Protein 2ZCU (pdb70)

Radius of gyration: 19.21 Å; Cα contacts (8 Å, |Δi|>4): 595; chains: 1; bounding box: 39×52×41 Å

CATH classification: 3.40.50.720 (+1 more: 3.90.25.10)

Secondary structure (DSSP, 8-state):
-EEEESTTSHHHHHHHHHHTTTS-GGGEEEEES-TTT-HHHHHTT-EEEE--TT-HHHHHHHTTT-SEEEE---HHHHHHHHHHHHT--EEEEEEETTTTT--STTHHHHHHHHHHHHHH-SEEEEEEE--BHHHHHTTHHHHHHHTEEEES-TT--B--B-HHHHHHHHHHHHHSSS-TT-EEEE--SS-B-HHHHHHHHHHHHSS--EEEE--HHHHHHHHTTSS--HHHHHHHHHHHHHHHTTTT-----HHHHHHTSPPPPHHHHHHGGG-

Sequence (275 aa):
MIAITGATGQLGHYVIESLMKTVPASQIVAIVRNPAKAQALAAQGITVRQADYGDEAALTSALQGVEKLLLISPQHRNVINAAKAAGVKFIAYTSLLHADTSPLGLADEHIETEKMLADSGIVYTLLRNGWYSENYLASAPAALEHGVFIGAAGDGKIASATRADYAAAAARVISEAGHEGKVYELAGDSAWTLTQLAAELTKQSGKQVTYQNLSEADFAAALKSVGLPDGLADMLADSDVGASKGGLFDDSKTLSKLIGHPTTTLAESVSHLFN

Foldseek 3Di:
DEEEEPLLDPLNLLLLVLLVVPDPQALYEYEEQDVVVSVSNVVSVHHYQHADLVDLVSLLVSCAPHQEYEYEDVSLLSNLVSCLNRVHQEYEYEAAFVLVPFQAPSSVVRVVNVVSVVPSPHWYEYLRAFAALCVQCVCLVVQQVVQEREAALPFFKAQHFHSSLSSLLSSLLRPDPDNINYYFRDGAQGIGGVQVLQVLSCVQVVGHGGYDHDQLCVQLVVCVPPDDDSVVSNNRSSVSNSRSVNSNPDNPCSSCVRNVHHGDDSNNVSVVVVD

Solvent-accessible surface area: 11721 Å² total; per-residue (Å²): 69,7,0,0,0,30,1,94,38,114,12,0,64,92,0,0,81,18,2,66,170,114,23,83,28,75,75,0,1,0,1,5,64,71,54,83,90,8,73,52,4,56,89,30,50,13,49,41,62,91,0,81,50,67,60,66,72,26,0,35,81,5,0,114,41,4,92,37,0,0,2,13,74,103,48,37,120,26,0,4,42,0,0,99,72,30,30,6,137,3,0,0,2,4,6,10,0,64,0,98,113,19,61,3,33,58,3,91,129,31,60,114,4,12,49,51,1,61,125,7,76,20,73,52,0,7,1,21,10,5,22,42,0,53,51,15,12,81,56,0,76,69,3,43,93,74,25,52,8,58,0,8,0,21,84,7,99,0,0,6,0,16,36,46,6,1,0,15,0,1,3,61,1,0,35,82,99,57,22,88,52,88,81,35,26,0,2,1,34,81,31,16,21,0,85,96,0,4,56,32,0,27,162,63,34,73,44,137,6,82,29,32,88,55,63,74,73,83,15,8,56,27,28,98,82,122,68,36,86,95,52,88,0,73,50,58,0,40,1,6,31,1,0,48,142,34,8,1,57,14,95,63,112,33,0,17,83,22,6,65,88,103,8,38,78,19,44,82,9,0,50,119,62,80,130

GO terms:
  GO:0005829 cytosol (C, IDA)
  GO:0016655 oxidoreductase activity, acting on NAD(P)H, quinone or similar compound as acceptor (F, IDA)

Organism: Escherichia coli (strain K12) (NCBI:txid83333)

B-factor: mean 23.82, std 11.64, range [6.74, 73.61]

InterPro domains:
  IPR008030 NmrA-like domain [PF05368] (2-247)
  IPR036291 NAD(P)-binding domain superfamily [SSF51735] (2-251)
  IPR052718 NmrA-type domain-containing oxidoreductase [PTHR47129] (1-282)

Structure (mmCIF, N/CA/C/O backbone):
data_2ZCU
#
_entry.id   2ZCU
#
_cell.length_a   81.685
_cell.length_b   81.685
_cell.length_c   76.801
_cell.angle_alpha   90.00
_cell.angle_beta   90.00
_cell.angle_gamma   120.00
#
_symmetry.space_group_name_H-M   'P 32 2 1'
#
loop_
_entity.id
_entity.type
_entity.pdbx_description
1 polymer 'Uncharacterized oxidoreductase ytfG'
2 non-polymer 'COPPER (II) ION'
3 water water
#
loop_
_atom_site.group_PDB
_atom_site.id
_atom_site.type_symbol
_atom_site.label_atom_id
_atom_site.label_alt_id
_atom_site.label_comp_id
_atom_site.label_asym_id
_atom_site.label_entity_id
_atom_site.label_seq_id
_atom_site.pdbx_PDB_ins_code
_atom_site.Cartn_x
_atom_site.Cartn_y
_atom_site.Cartn_z
_atom_site.occupancy
_atom_site.B_iso_or_equiv
_atom_site.auth_seq_id
_atom_site.auth_comp_id
_atom_site.auth_asym_id
_atom_site.auth_atom_id
_atom_site.pdbx_PDB_model_num
ATOM 1 N N . MET A 1 1 ? -3.108 45.949 24.138 1.00 18.61 1 MET A N 1
ATOM 2 C CA . MET A 1 1 ? -2.238 44.749 24.021 1.00 17.38 1 MET A CA 1
ATOM 3 C C . MET A 1 1 ? -2.168 43.979 25.339 1.00 16.57 1 MET A C 1
ATOM 4 O O . MET A 1 1 ? -1.946 44.567 26.401 1.00 16.12 1 MET A O 1
ATOM 9 N N . ILE A 1 2 ? -2.378 42.670 25.256 1.00 14.64 2 ILE A N 1
ATOM 10 C CA . ILE A 1 2 ? -2.331 41.789 26.422 1.00 14.78 2 ILE A CA 1
ATOM 11 C C . ILE A 1 2 ? -1.161 40.828 26.277 1.00 14.40 2 ILE A C 1
ATOM 12 O O . ILE A 1 2 ? -0.975 40.211 25.225 1.00 14.00 2 ILE A O 1
ATOM 17 N N . ALA A 1 3 ? -0.366 40.702 27.333 1.00 11.44 3 ALA A N 1
ATOM 18 C CA . ALA A 1 3 ? 0.757 39.781 27.314 1.00 10.09 3 ALA A CA 1
ATOM 19 C C . ALA A 1 3 ? 0.484 38.668 28.309 1.00 12.60 3 ALA A C 1
ATOM 20 O O . ALA A 1 3 ? -0.199 38.871 29.319 1.00 11.22 3 ALA A O 1
ATOM 22 N N . ILE A 1 4 ? 1.001 37.486 28.002 1.00 11.84 4 ILE A N 1
ATOM 23 C CA . ILE A 1 4 ? 0.847 36.338 28.884 1.00 15.01 4 ILE A CA 1
ATOM 24 C C . ILE A 1 4 ? 2.207 35.679 29.105 1.00 16.54 4 ILE A C 1
ATOM 25 O O . ILE A 1 4 ? 2.874 35.283 28.140 1.00 16.00 4 ILE A O 1
ATOM 30 N N . THR A 1 5 ? 2.640 35.581 30.362 1.00 16.81 5 THR A N 1
ATOM 31 C CA . THR A 1 5 ? 3.914 34.925 30.653 1.00 17.70 5 THR A CA 1
ATOM 32 C C . THR A 1 5 ? 3.587 33.568 31.248 1.00 21.02 5 THR A C 1
ATOM 33 O O . THR A 1 5 ? 2.617 33.430 31.998 1.00 19.71 5 THR A O 1
ATOM 37 N N . GLY A 1 6 ? 4.392 32.566 30.903 1.00 22.94 6 GLY A N 1
ATOM 38 C CA . GLY A 1 6 ? 4.148 31.222 31.390 1.00 24.63 6 GLY A CA 1
ATOM 39 C C . GLY A 1 6 ? 2.902 30.659 30.734 1.00 23.83 6 GLY A C 1
ATOM 40 O O . GLY A 1 6 ? 2.141 29.921 31.358 1.00 24.62 6 GLY A O 1
ATOM 41 N N . ALA A 1 7 ? 2.701 31.003 29.464 1.00 25.06 7 ALA A N 1
ATOM 42 C CA . ALA A 1 7 ? 1.530 30.559 28.716 1.00 25.21 7 ALA A CA 1
ATOM 43 C C . ALA A 1 7 ? 1.734 29.262 27.948 1.00 26.79 7 ALA A C 1
ATOM 44 O O . ALA A 1 7 ? 0.868 28.859 27.172 1.00 25.41 7 ALA A O 1
ATOM 46 N N . THR A 1 8 ? 2.870 28.609 28.166 1.00 27.66 8 THR A N 1
ATOM 47 C CA . THR A 1 8 ? 3.172 27.361 27.473 1.00 28.93 8 THR A CA 1
ATOM 48 C C . THR A 1 8 ? 2.566 26.139 28.160 1.00 28.00 8 THR A C 1
ATOM 49 O O . THR A 1 8 ? 2.735 25.011 27.694 1.00 30.24 8 THR A O 1
ATOM 53 N N . GLY A 1 9 ? 1.854 26.369 29.259 1.00 25.40 9 GLY A N 1
ATOM 54 C CA . GLY A 1 9 ? 1.240 25.276 29.991 1.00 23.71 9 GLY A CA 1
ATOM 55 C C . GLY A 1 9 ? -0.197 25.021 29.584 1.00 22.47 9 GLY A C 1
ATOM 56 O O . GLY A 1 9 ? -0.726 25.675 28.686 1.00 21.54 9 GLY A O 1
ATOM 57 N N . GLN A 1 10 ? -0.836 24.064 30.250 1.00 22.05 10 GLN A N 1
ATOM 58 C CA . GLN A 1 10 ? -2.218 23.723 29.945 1.00 20.75 10 GLN A CA 1
ATOM 59 C C . GLN A 1 10 ? -3.156 24.883 30.260 1.00 18.70 10 GLN A C 1
ATOM 60 O O . GLN A 1 10 ? -4.070 25.185 29.495 1.00 18.96 10 GLN A O 1
ATOM 66 N N . LEU A 1 11 ? -2.933 25.541 31.389 1.00 16.78 11 LEU A N 1
ATOM 67 C CA . LEU A 1 11 ? -3.789 26.664 31.742 1.00 14.46 11 LEU A CA 1
ATOM 68 C C . LEU A 1 11 ? -3.657 27.776 30.704 1.00 12.69 11 LEU A C 1
ATOM 69 O O . LEU A 1 11 ? -4.657 28.321 30.239 1.00 12.56 11 LEU A O 1
ATOM 74 N N . GLY A 1 12 ? -2.421 28.103 30.341 1.00 13.87 12 GLY A N 1
ATOM 75 C CA . GLY A 1 12 ? -2.187 29.156 29.365 1.00 12.84 12 GLY A CA 1
ATOM 76 C C . GLY A 1 12 ? -2.861 28.878 28.042 1.00 15.13 12 GLY A C 1
ATOM 77 O O . GLY A 1 12 ? -3.406 29.780 27.399 1.00 12.81 12 GLY A O 1
ATOM 78 N N . HIS A 1 13 ? -2.825 27.619 27.626 1.00 16.19 13 HIS A N 1
ATOM 79 C CA . HIS A 1 13 ? -3.449 27.242 26.368 1.00 17.80 13 HIS A CA 1
ATOM 80 C C . HIS A 1 13 ? -4.933 27.601 26.426 1.00 16.53 13 HIS A C 1
ATOM 81 O O . HIS A 1 13 ? -5.459 28.254 25.528 1.00 17.85 13 HIS A O 1
ATOM 88 N N . TYR A 1 14 ? -5.603 27.179 27.494 1.00 16.29 14 TYR A N 1
ATOM 89 C CA . TYR A 1 14 ? -7.019 27.476 27.674 1.00 15.98 14 TYR A CA 1
ATOM 90 C C . TYR A 1 14 ? -7.2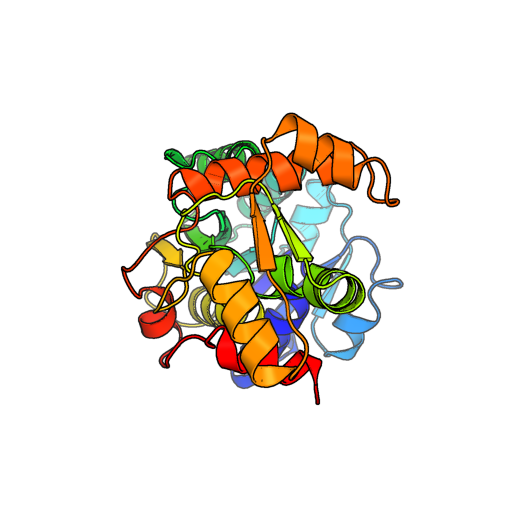94 28.981 27.725 1.00 13.73 14 TYR A C 1
ATOM 91 O O . TYR A 1 14 ? -8.247 29.465 27.117 1.00 13.11 14 TYR A O 1
ATOM 100 N N . VAL A 1 15 ? -6.470 29.718 28.465 1.00 12.22 15 VAL A N 1
ATOM 101 C CA . VAL A 1 15 ? -6.667 31.161 28.567 1.00 10.20 15 VAL A CA 1
ATOM 102 C C . VAL A 1 15 ? -6.611 31.793 27.186 1.00 13.32 15 VAL A C 1
ATOM 103 O O . VAL A 1 15 ? -7.456 32.616 26.831 1.00 11.43 15 VAL A O 1
ATOM 107 N N . ILE A 1 16 ? -5.617 31.400 26.399 1.00 14.90 16 ILE A N 1
ATOM 108 C CA . ILE A 1 16 ? -5.486 31.952 25.060 1.00 17.72 16 ILE A CA 1
ATOM 109 C C . ILE A 1 16 ? -6.712 31.617 24.211 1.00 17.80 16 ILE A C 1
ATOM 110 O O . ILE A 1 16 ? -7.225 32.474 23.490 1.00 17.93 16 ILE A O 1
ATOM 115 N N . GLU A 1 17 ? -7.198 30.382 24.310 1.00 17.70 17 GLU A N 1
ATOM 116 C CA . GLU A 1 17 ? -8.375 29.976 23.541 1.00 19.24 17 GLU A CA 1
ATOM 117 C C . GLU A 1 17 ? -9.590 30.797 23.947 1.00 19.67 17 GLU A C 1
ATOM 118 O O . GLU A 1 17 ? -10.402 31.188 23.105 1.00 18.78 17 GLU A O 1
ATOM 124 N N . SER A 1 18 ? -9.714 31.041 25.248 1.00 19.78 18 SER A N 1
ATOM 125 C CA . SER A 1 18 ? -10.816 31.826 25.782 1.00 18.45 18 SER A CA 1
ATOM 126 C C . SER A 1 18 ? -10.702 33.257 25.275 1.00 18.27 18 SER A C 1
ATOM 127 O O . SER A 1 18 ? -11.667 33.822 24.753 1.00 18.17 18 SER A O 1
ATOM 130 N N . LEU A 1 19 ? -9.518 33.842 25.426 1.00 16.54 19 LEU A N 1
ATOM 131 C CA . LEU A 1 19 ? -9.290 35.211 24.972 1.00 16.27 19 LEU A CA 1
ATOM 132 C C . LEU A 1 19 ? -9.630 35.392 23.502 1.00 16.84 19 LEU A C 1
ATOM 133 O O . LEU A 1 19 ? -10.267 36.370 23.123 1.00 15.40 19 LEU A O 1
ATOM 138 N N . MET A 1 20 ? -9.203 34.438 22.679 1.00 18.41 20 MET A N 1
ATOM 139 C CA . MET A 1 20 ? -9.436 34.519 21.245 1.00 19.66 20 MET A CA 1
ATOM 140 C C . MET A 1 20 ? -10.904 34.594 20.849 1.00 20.02 20 MET A C 1
ATOM 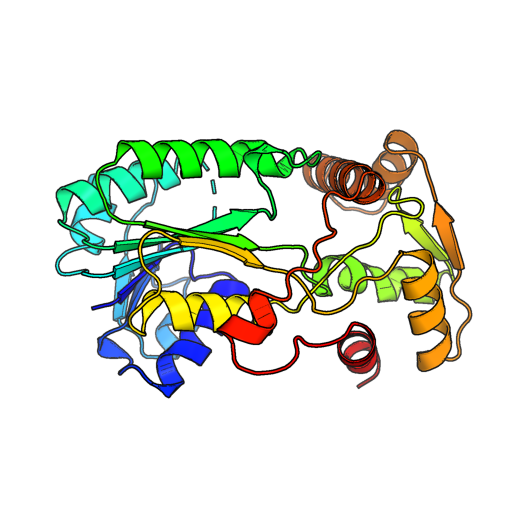141 O O . MET A 1 20 ? -11.224 34.909 19.703 1.00 20.35 20 MET A O 1
ATOM 146 N N . LYS A 1 21 ? -11.801 34.318 21.789 1.00 21.04 21 LYS A N 1
ATOM 147 C CA . LYS A 1 21 ? -13.226 34.384 21.486 1.00 22.11 21 LYS A CA 1
ATOM 148 C C . LYS A 1 21 ? -13.694 35.834 21.417 1.00 22.64 21 LYS A C 1
ATOM 149 O O . LYS A 1 21 ? -14.734 36.120 20.824 1.00 21.09 21 LYS A O 1
ATOM 155 N N . THR A 1 22 ? -12.924 36.743 22.017 1.00 22.57 22 THR A N 1
ATOM 156 C CA . THR A 1 22 ? -13.283 38.161 22.038 1.00 22.52 22 THR A CA 1
ATOM 157 C C . THR A 1 22 ? -12.160 39.142 21.695 1.00 22.02 22 THR A C 1
ATOM 158 O O . THR A 1 22 ? -12.424 40.306 21.393 1.00 22.59 22 THR A O 1
ATOM 162 N N . VAL A 1 23 ? -10.911 38.690 21.749 1.00 20.14 23 VAL A N 1
ATOM 163 C CA . VAL A 1 23 ? -9.779 39.563 21.452 1.00 17.81 23 VAL A CA 1
ATOM 164 C C . VAL A 1 23 ? -9.025 39.134 20.196 1.00 17.92 23 VAL A C 1
ATOM 165 O O . VAL A 1 23 ? -8.734 37.953 20.010 1.00 17.38 23 VAL A O 1
ATOM 169 N N . PRO A 1 24 ? -8.700 40.091 19.313 1.00 19.04 24 PRO A N 1
ATOM 170 C CA . PRO A 1 24 ? -7.968 39.700 18.105 1.00 19.76 24 PRO A CA 1
ATOM 171 C C . PRO A 1 24 ? -6.643 39.050 18.492 1.00 20.40 24 PRO A C 1
ATOM 172 O O . PRO A 1 24 ? -5.953 39.512 19.406 1.00 17.00 24 PRO A O 1
ATOM 176 N N . ALA A 1 25 ? -6.306 37.967 17.800 1.00 20.03 25 ALA A N 1
ATOM 177 C CA . ALA A 1 25 ? -5.091 37.214 18.070 1.00 21.23 25 ALA A CA 1
ATOM 178 C C . ALA A 1 25 ? -3.834 38.067 18.175 1.00 21.10 25 ALA A C 1
ATOM 179 O O . ALA A 1 25 ? -2.994 37.837 19.044 1.00 19.82 25 ALA A O 1
ATOM 181 N N . SER A 1 26 ? -3.708 39.046 17.287 1.00 20.32 26 SER A N 1
ATOM 182 C CA . SER A 1 26 ? -2.536 39.910 17.259 1.00 21.55 26 SER A CA 1
ATOM 183 C C . SER A 1 26 ? -2.401 40.794 18.491 1.00 21.38 26 SER A C 1
ATOM 184 O O . SER A 1 26 ? -1.325 41.319 18.765 1.00 22.28 26 SER A O 1
ATOM 187 N N . GLN A 1 27 ? -3.491 40.968 19.227 1.00 20.69 27 GLN A N 1
ATOM 188 C CA . GLN A 1 27 ? -3.459 41.800 20.422 1.00 20.81 27 GLN A CA 1
ATOM 189 C C . GLN A 1 27 ? -3.056 41.003 21.652 1.00 18.66 27 GLN A C 1
ATOM 190 O O . GLN A 1 27 ? -3.039 41.530 22.763 1.00 17.12 27 GLN A O 1
ATOM 196 N N . ILE A 1 28 ? -2.738 39.730 21.440 1.00 17.77 28 ILE A N 1
ATOM 197 C CA . ILE A 1 28 ? -2.313 38.846 22.516 1.00 17.48 28 ILE A CA 1
ATOM 198 C C . ILE A 1 28 ? -0.853 38.497 22.269 1.00 17.28 28 ILE A C 1
ATOM 199 O O . ILE A 1 28 ? -0.493 38.047 21.185 1.00 16.20 28 ILE A O 1
ATOM 204 N N . VAL A 1 29 ? -0.005 38.713 23.266 1.00 14.41 29 VAL A N 1
ATOM 205 C CA . VAL A 1 29 ? 1.400 38.395 23.100 1.00 16.71 29 VAL A CA 1
ATOM 206 C C . VAL A 1 29 ? 1.856 37.386 24.133 1.00 16.28 29 VAL A C 1
ATOM 207 O O . VAL A 1 29 ? 1.732 37.609 25.334 1.00 12.26 29 VAL A O 1
ATOM 211 N N . ALA A 1 30 ? 2.352 36.255 23.648 1.00 16.05 30 ALA A N 1
ATOM 212 C CA . ALA A 1 30 ? 2.854 35.211 24.521 1.00 17.59 30 ALA A CA 1
ATOM 213 C C . ALA A 1 30 ? 4.359 35.391 24.583 1.00 17.78 30 ALA A C 1
ATOM 214 O O . ALA A 1 30 ? 5.028 35.461 23.546 1.00 14.75 30 ALA A O 1
ATOM 216 N N . ILE A 1 31 ? 4.889 35.495 25.798 1.00 16.05 31 ILE A N 1
ATOM 217 C CA . ILE A 1 31 ? 6.326 35.647 25.989 1.00 16.80 31 ILE A CA 1
ATOM 218 C C . ILE A 1 31 ? 6.879 34.269 26.360 1.00 19.42 31 ILE A C 1
ATOM 219 O O . ILE A 1 31 ? 6.511 33.699 27.391 1.00 17.90 31 ILE A O 1
ATOM 224 N N . VAL A 1 32 ? 7.742 33.730 25.501 1.00 20.11 32 VAL A N 1
ATOM 225 C CA . VAL A 1 32 ? 8.330 32.408 25.715 1.00 22.28 32 VAL A CA 1
ATOM 226 C C . VAL A 1 32 ? 9.849 32.390 25.578 1.00 23.77 32 VAL A C 1
ATOM 227 O O . VAL A 1 32 ? 10.436 33.234 24.902 1.00 22.55 32 VAL A O 1
ATOM 231 N N . ARG A 1 33 ? 10.480 31.409 26.219 1.00 25.94 33 ARG A N 1
ATOM 232 C CA . ARG A 1 33 ? 11.934 31.268 26.179 1.00 28.37 33 ARG A CA 1
ATOM 233 C C . ARG A 1 33 ? 12.434 30.902 24.785 1.00 30.35 33 ARG A C 1
ATOM 234 O O . ARG A 1 33 ? 13.469 31.388 24.336 1.00 32.35 33 ARG A O 1
ATOM 236 N N . ASN A 1 34 ? 11.695 30.037 24.106 1.00 32.04 34 ASN A N 1
ATOM 237 C CA . ASN A 1 34 ? 12.067 29.608 22.763 1.00 33.91 34 ASN A CA 1
ATOM 238 C C . ASN A 1 34 ? 10.833 29.432 21.876 1.00 34.12 34 ASN A C 1
ATOM 239 O O . ASN A 1 34 ? 10.092 28.464 22.025 1.00 33.65 34 ASN A O 1
ATOM 244 N N . PRO A 1 35 ? 10.591 30.380 20.954 1.00 34.51 35 PRO A N 1
ATOM 245 C CA . PRO A 1 35 ? 9.447 30.343 20.035 1.00 35.64 35 PRO A CA 1
ATOM 246 C C . PRO A 1 35 ? 9.421 29.072 19.194 1.00 37.31 35 PRO A C 1
ATOM 247 O O . PRO A 1 35 ? 8.388 28.696 18.651 1.00 35.86 35 PRO A O 1
ATOM 251 N N . ALA A 1 36 ? 10.579 28.430 19.075 1.00 38.70 36 ALA A N 1
ATOM 252 C CA . ALA A 1 36 ? 10.705 27.199 18.299 1.00 40.28 36 ALA A CA 1
ATOM 253 C C . ALA A 1 36 ? 9.998 26.053 19.025 1.00 41.79 36 ALA A C 1
ATOM 254 O O . ALA A 1 36 ? 9.165 25.357 18.442 1.00 42.55 36 ALA A O 1
ATOM 256 N N . LYS A 1 37 ? 10.321 25.871 20.303 1.00 42.55 37 LYS A N 1
ATOM 257 C CA . LYS A 1 37 ? 9.725 24.814 21.110 1.00 42.58 37 LYS A CA 1
ATOM 258 C C . LYS A 1 37 ? 8.291 25.128 21.518 1.00 42.37 37 LYS A C 1
ATOM 259 O O . LYS A 1 37 ? 7.623 24.311 22.156 1.00 42.69 37 LYS A O 1
ATOM 261 N N . ALA A 1 38 ? 7.820 26.322 21.175 1.00 41.84 38 ALA A N 1
ATOM 262 C CA . ALA A 1 38 ? 6.451 26.720 21.504 1.00 40.62 38 ALA A CA 1
ATOM 263 C C . ALA A 1 38 ? 5.590 26.684 20.243 1.00 39.50 38 ALA A C 1
ATOM 264 O O . ALA A 1 38 ? 5.012 27.692 19.843 1.00 39.09 38 ALA A O 1
ATOM 266 N N . GLN A 1 39 ? 5.504 25.505 19.627 1.00 38.57 39 GLN A N 1
ATOM 267 C CA . GLN A 1 39 ? 4.736 25.326 18.392 1.00 37.43 39 GLN A CA 1
ATOM 268 C C . GLN A 1 39 ? 3.237 25.523 18.618 1.00 36.92 39 GLN A C 1
ATOM 269 O O . GLN A 1 39 ? 2.511 26.010 17.729 1.00 36.21 39 GLN A O 1
ATOM 271 N N . ALA A 1 40 ? 2.777 25.137 19.804 1.00 36.83 40 ALA A N 1
ATOM 272 C CA . ALA A 1 40 ? 1.375 25.262 20.170 1.00 36.74 40 ALA A CA 1
ATOM 273 C C . ALA A 1 40 ? 0.940 26.724 20.129 1.00 36.18 40 ALA A C 1
ATOM 274 O O . ALA A 1 40 ? 0.011 27.078 19.410 1.00 36.29 40 ALA A O 1
ATOM 276 N N . LEU A 1 41 ? 1.617 27.571 20.895 1.00 36.36 41 LEU A N 1
ATOM 277 C CA . LEU A 1 41 ? 1.274 28.988 20.925 1.00 36.28 41 LEU A CA 1
ATOM 278 C C . LEU A 1 41 ? 1.251 29.581 19.520 1.00 36.52 41 LEU A C 1
ATOM 279 O O . LEU A 1 41 ? 0.274 30.211 19.118 1.00 35.99 41 LEU A O 1
ATOM 284 N N . ALA A 1 42 ? 2.330 29.372 18.773 1.00 37.22 42 ALA A N 1
ATOM 285 C CA . ALA A 1 42 ? 2.426 29.886 17.415 1.00 37.61 42 ALA A CA 1
ATOM 286 C C . ALA A 1 42 ? 1.254 29.389 16.578 1.00 37.65 42 ALA A C 1
ATOM 287 O O . ALA A 1 42 ? 0.737 30.111 15.724 1.00 38.30 42 ALA A O 1
ATOM 289 N N . ALA A 1 43 ? 0.839 28.152 16.833 1.00 37.70 43 ALA A N 1
ATOM 290 C CA . ALA A 1 43 ? -0.268 27.548 16.106 1.00 37.21 43 ALA A CA 1
ATOM 291 C C . ALA A 1 43 ? -1.575 28.285 16.373 1.00 37.12 43 ALA A C 1
ATOM 292 O O . ALA A 1 43 ? -2.514 28.206 15.580 1.00 36.98 43 ALA A O 1
ATOM 294 N N . GLN A 1 44 ? -1.636 28.999 17.493 1.00 36.65 44 GLN A N 1
ATOM 295 C CA . GLN A 1 44 ? -2.836 29.749 17.845 1.00 36.24 44 GLN A CA 1
ATOM 296 C C . GLN A 1 44 ? -2.927 31.078 17.085 1.00 35.47 44 GLN A C 1
ATOM 297 O O . GLN A 1 44 ? -3.976 31.723 17.077 1.00 36.64 44 GLN A O 1
ATOM 303 N N . GLY A 1 45 ? -1.832 31.477 16.441 1.00 34.64 45 GLY A N 1
ATOM 304 C CA . GLY A 1 45 ? -1.825 32.712 15.672 1.00 31.95 45 GLY A CA 1
ATOM 305 C C . GLY A 1 45 ? -1.562 33.978 16.468 1.00 29.84 45 GLY A C 1
ATOM 306 O O . GLY A 1 45 ? -1.684 35.087 15.954 1.00 29.63 45 GLY A O 1
ATOM 307 N N . ILE A 1 46 ? -1.194 33.808 17.729 1.00 28.26 46 ILE A N 1
ATOM 308 C CA . ILE A 1 46 ? -0.917 34.925 18.623 1.00 24.54 46 ILE A CA 1
ATOM 309 C C . ILE A 1 46 ? 0.469 35.509 18.351 1.00 23.76 46 ILE A C 1
ATOM 310 O O . ILE A 1 46 ? 1.271 34.915 17.631 1.00 21.55 46 ILE A O 1
ATOM 315 N N . THR A 1 47 ? 0.737 36.689 18.902 1.00 20.28 47 THR A N 1
ATOM 316 C CA . THR A 1 47 ? 2.050 37.299 18.753 1.00 20.78 47 THR A CA 1
ATOM 317 C C . THR A 1 47 ? 2.949 36.580 19.759 1.00 19.72 47 THR A C 1
ATOM 318 O O . THR A 1 47 ? 2.566 36.387 20.916 1.00 18.28 47 THR A O 1
ATOM 322 N N . VAL A 1 48 ? 4.127 36.159 19.313 1.00 17.52 48 VAL A N 1
ATOM 323 C CA . VAL A 1 48 ? 5.065 35.464 20.188 1.00 17.20 48 VAL A CA 1
ATOM 324 C C . VAL A 1 48 ? 6.374 36.233 20.259 1.00 17.83 48 VAL A C 1
ATOM 325 O O . VAL A 1 48 ? 6.988 36.526 19.231 1.00 15.85 48 VAL A O 1
ATOM 329 N N . ARG A 1 49 ? 6.788 36.567 21.478 1.00 16.06 49 ARG A N 1
ATOM 330 C CA . ARG A 1 49 ? 8.035 37.287 21.700 1.00 15.56 49 ARG A CA 1
ATOM 331 C C . ARG A 1 49 ? 8.925 36.440 22.599 1.00 16.71 49 ARG A C 1
ATOM 332 O O . ARG A 1 49 ? 8.481 35.945 23.637 1.00 16.61 49 ARG A O 1
ATOM 340 N N . GLN A 1 50 ? 10.179 36.279 22.196 1.00 16.78 50 GLN A N 1
ATOM 341 C CA . GLN A 1 50 ? 11.120 35.471 22.952 1.00 18.28 50 GLN A CA 1
ATOM 342 C C . GLN A 1 50 ? 11.805 36.259 24.057 1.00 18.06 50 GLN A C 1
ATOM 343 O O . GLN A 1 50 ? 12.147 37.427 23.893 1.00 18.89 50 GLN A O 1
ATOM 349 N N . ALA A 1 51 ? 12.008 35.600 25.187 1.00 18.37 51 ALA A N 1
ATOM 350 C CA . ALA A 1 51 ? 12.679 36.219 26.311 1.00 18.54 51 ALA A CA 1
ATOM 351 C C . ALA A 1 51 ? 13.062 35.148 27.315 1.00 19.77 51 ALA A C 1
ATOM 352 O O . ALA A 1 51 ? 12.264 34.259 27.630 1.00 17.68 51 ALA A O 1
ATOM 354 N N . ASP A 1 52 ? 14.297 35.228 27.794 1.00 21.01 52 ASP A N 1
ATOM 355 C CA . ASP A 1 52 ? 14.789 34.301 28.797 1.00 24.20 52 ASP A CA 1
ATOM 356 C C . ASP A 1 52 ? 14.260 34.888 30.099 1.00 23.73 52 ASP A C 1
ATOM 357 O O . ASP A 1 52 ? 14.484 36.065 30.377 1.00 23.29 52 ASP A O 1
ATOM 362 N N . TYR A 1 53 ? 13.554 34.085 30.888 1.00 24.44 53 TYR A N 1
ATOM 363 C CA . TYR A 1 53 ? 12.989 34.582 32.136 1.00 25.29 53 TYR A CA 1
ATOM 364 C C . TYR A 1 53 ? 14.007 34.905 33.226 1.00 25.88 53 TYR A C 1
ATOM 365 O O . TYR A 1 53 ? 13.643 35.395 34.292 1.00 26.25 53 TYR A O 1
ATOM 374 N N . GLY A 1 54 ? 15.279 34.636 32.958 1.00 25.79 54 GLY A N 1
ATOM 375 C CA . GLY A 1 54 ? 16.313 34.947 33.927 1.00 24.82 54 GLY A CA 1
ATOM 376 C C . GLY A 1 54 ? 17.006 36.211 33.460 1.00 25.04 54 GLY A C 1
ATOM 377 O O . GLY A 1 54 ? 18.021 36.631 34.015 1.00 26.03 54 GLY A O 1
ATOM 378 N N . ASP A 1 55 ? 16.426 36.821 32.429 1.00 24.29 55 ASP A N 1
ATOM 379 C CA . ASP A 1 55 ? 16.953 38.036 31.818 1.00 23.61 55 ASP A CA 1
ATOM 380 C C . ASP A 1 55 ? 15.907 39.146 31.923 1.00 22.77 55 ASP A C 1
ATOM 381 O O . ASP A 1 55 ? 15.006 39.229 31.091 1.00 21.68 55 ASP A O 1
ATOM 386 N N . GLU A 1 56 ? 16.021 39.998 32.938 1.00 20.68 56 GLU A N 1
ATOM 387 C CA . GLU A 1 56 ? 15.051 41.075 33.116 1.00 19.72 56 GLU A CA 1
ATOM 388 C C . GLU A 1 56 ? 14.982 41.967 31.879 1.00 19.12 56 GLU A C 1
ATOM 389 O O . GLU A 1 56 ? 13.897 42.333 31.436 1.00 19.67 56 GLU A O 1
ATOM 395 N N . ALA A 1 57 ? 16.141 42.305 31.319 1.00 19.82 57 ALA A N 1
ATOM 396 C CA . ALA A 1 57 ? 16.198 43.161 30.135 1.00 17.78 57 ALA A CA 1
ATOM 397 C C . ALA A 1 57 ? 15.425 42.561 28.966 1.00 16.45 57 ALA A C 1
ATOM 398 O O . ALA A 1 57 ? 14.704 43.270 28.251 1.00 14.51 57 ALA A O 1
ATOM 400 N N . ALA A 1 58 ? 15.588 41.257 28.771 1.00 16.33 58 ALA A N 1
ATOM 401 C CA . ALA A 1 58 ? 14.911 40.550 27.688 1.00 16.79 58 ALA A CA 1
ATOM 402 C C . ALA A 1 58 ? 13.407 40.605 27.913 1.00 15.68 58 ALA A C 1
ATOM 403 O O . ALA A 1 58 ? 12.632 40.817 26.980 1.00 14.16 58 ALA A O 1
ATOM 405 N N . LEU A 1 59 ? 13.003 40.409 29.163 1.00 15.21 59 LEU A N 1
ATOM 406 C CA . LEU A 1 59 ? 11.592 40.454 29.524 1.00 15.01 59 LEU A CA 1
ATOM 407 C C . LEU A 1 59 ? 11.022 41.858 29.323 1.00 13.83 59 LEU A C 1
ATOM 408 O O . LEU A 1 59 ? 9.883 42.010 28.888 1.00 14.04 59 LEU A O 1
ATOM 413 N N . THR A 1 60 ? 11.814 42.877 29.648 1.00 13.73 60 THR A N 1
ATOM 414 C CA . THR A 1 60 ? 11.374 44.264 29.499 1.00 14.26 60 THR A CA 1
ATOM 415 C C . THR A 1 60 ? 11.082 44.557 28.035 1.00 13.76 60 THR A C 1
ATOM 416 O O . THR A 1 60 ? 10.055 45.149 27.702 1.00 14.79 60 THR A O 1
ATOM 420 N N . SER A 1 61 ? 11.986 44.132 27.160 1.00 14.21 61 SER A N 1
ATOM 421 C CA . SER A 1 61 ? 11.796 44.340 25.725 1.00 15.17 61 SER A CA 1
ATOM 422 C C . SER A 1 61 ? 10.542 43.595 25.260 1.00 14.72 61 SER A C 1
ATOM 423 O O . SER A 1 61 ? 9.727 44.130 24.499 1.00 13.69 61 SER A O 1
ATOM 426 N N . ALA A 1 62 ? 10.392 42.358 25.730 1.00 14.22 62 ALA A N 1
ATOM 427 C CA . ALA A 1 62 ? 9.244 41.531 25.368 1.00 13.78 62 ALA A CA 1
ATOM 428 C C . ALA A 1 62 ? 7.920 42.115 25.854 1.00 12.52 62 ALA A C 1
ATOM 429 O O . ALA A 1 62 ? 6.863 41.795 25.316 1.00 11.61 62 ALA A O 1
ATOM 431 N N . LEU A 1 63 ? 7.975 42.960 26.878 1.00 13.25 63 LEU A N 1
ATOM 432 C CA . LEU A 1 63 ? 6.763 43.574 27.419 1.00 11.69 63 LEU A CA 1
ATOM 433 C C . LEU A 1 63 ? 6.499 44.980 26.875 1.00 9.07 63 LEU A C 1
ATOM 434 O O . LEU A 1 63 ? 5.620 45.691 27.361 1.00 7.95 63 LEU A O 1
ATOM 439 N N . GLN A 1 64 ? 7.242 45.391 25.851 1.00 8.19 64 GLN A N 1
ATOM 440 C CA . GLN A 1 64 ? 7.016 46.720 25.298 1.00 8.88 64 GLN A CA 1
ATOM 441 C C . GLN A 1 64 ? 5.597 46.850 24.770 1.00 9.22 64 GLN A C 1
ATOM 442 O O . GLN A 1 64 ? 5.060 45.924 24.161 1.00 10.43 64 GLN A O 1
ATOM 448 N N . GLY A 1 65 ? 4.990 48.004 25.028 1.00 10.71 65 GLY A N 1
ATOM 449 C CA . GLY A 1 65 ? 3.643 48.268 24.557 1.00 12.87 65 GLY A CA 1
ATOM 450 C C . GLY A 1 65 ? 2.540 47.431 25.176 1.00 13.71 65 GLY A C 1
ATOM 451 O O . GLY A 1 65 ? 1.400 47.493 24.726 1.00 16.48 65 GLY A O 1
ATOM 452 N N . VAL A 1 66 ? 2.873 46.653 26.202 1.00 12.13 66 VAL A N 1
ATOM 453 C CA . VAL A 1 66 ? 1.885 45.809 26.869 1.00 10.79 66 VAL A CA 1
ATOM 454 C C . VAL A 1 66 ? 1.153 46.597 27.948 1.00 11.66 66 VAL A C 1
ATOM 455 O O . VAL A 1 66 ? 1.769 47.140 28.860 1.00 13.34 66 VAL A O 1
ATOM 459 N N . GLU A 1 67 ? -0.167 46.656 27.836 1.00 10.96 67 GLU A N 1
ATOM 460 C CA . GLU A 1 67 ? -0.970 47.385 28.805 1.00 13.39 67 GLU A CA 1
ATOM 461 C C . GLU A 1 67 ? -1.368 46.477 29.958 1.00 13.43 67 GLU A C 1
ATOM 462 O O . GLU A 1 67 ? -1.330 46.879 31.121 1.00 12.90 67 GLU A O 1
ATOM 468 N N . LYS A 1 68 ? -1.737 45.245 29.623 1.00 10.83 68 LYS A N 1
ATOM 469 C CA . LYS A 1 68 ? -2.176 44.284 30.627 1.00 12.03 68 LYS A CA 1
ATOM 470 C C . LYS A 1 68 ? -1.408 42.982 30.531 1.00 11.04 68 LYS A C 1
ATOM 471 O O . LYS A 1 68 ? -1.308 42.380 29.463 1.00 9.77 68 LYS A O 1
ATOM 477 N N . LEU A 1 69 ? -0.878 42.543 31.667 1.00 9.72 69 LEU A N 1
ATOM 478 C CA . LEU A 1 69 ? -0.094 41.321 31.709 1.00 9.62 69 LEU A CA 1
ATOM 479 C C . LEU A 1 69 ? -0.696 40.271 32.618 1.00 9.82 69 LEU A C 1
ATOM 480 O O . LEU A 1 69 ? -1.018 40.551 33.769 1.00 11.20 69 LEU A O 1
ATOM 485 N N . LEU A 1 70 ? -0.847 39.065 32.081 1.00 8.62 70 LEU A N 1
ATOM 486 C CA . LEU A 1 70 ? -1.347 37.937 32.853 1.00 9.58 70 LEU A CA 1
ATOM 487 C C . LEU A 1 70 ? -0.118 37.091 33.137 1.00 10.09 70 LEU A C 1
ATOM 488 O O . LEU A 1 70 ? 0.485 36.506 32.226 1.00 9.81 70 LEU A O 1
ATOM 493 N N . LEU A 1 71 ? 0.265 37.051 34.404 1.00 8.19 71 LEU A N 1
ATOM 494 C CA . LEU A 1 71 ? 1.413 36.288 34.844 1.00 12.01 71 LEU A CA 1
ATOM 495 C C . LEU A 1 71 ? 0.925 34.944 35.376 1.00 12.36 71 LEU A C 1
ATOM 496 O O . LEU A 1 71 ? 0.340 34.869 36.455 1.00 12.41 71 LEU A O 1
ATOM 501 N N . ILE A 1 72 ? 1.123 33.892 34.583 1.00 12.05 72 ILE A N 1
ATOM 502 C CA . ILE A 1 72 ? 0.723 32.545 34.973 1.00 15.34 72 ILE A CA 1
ATOM 503 C C . ILE A 1 72 ? 1.928 31.894 35.642 1.00 16.16 72 ILE A C 1
ATOM 504 O O . ILE A 1 72 ? 3.002 31.806 35.051 1.00 17.01 72 ILE A O 1
ATOM 509 N N . SER A 1 73 ? 1.750 31.445 36.876 1.00 17.82 73 SER A N 1
ATOM 510 C CA . SER A 1 73 ? 2.836 30.812 37.610 1.00 20.68 73 SER A CA 1
ATOM 511 C C . SER A 1 73 ? 3.152 29.432 37.041 1.00 23.58 73 SER A C 1
ATOM 512 O O . SER A 1 73 ? 2.328 28.830 36.353 1.00 25.71 73 SER A O 1
ATOM 515 N N . PRO A 1 82 ? 13.978 35.225 41.758 1.00 30.23 82 PRO A N 1
ATOM 516 C CA . PRO A 1 82 ? 12.930 34.385 41.192 1.00 27.21 82 PRO A CA 1
ATOM 517 C C . PRO A 1 82 ? 12.573 34.826 39.775 1.00 26.65 82 PRO A C 1
ATOM 518 O O . PRO A 1 82 ? 13.003 35.882 39.305 1.00 25.15 82 PRO A O 1
ATOM 520 N N . GLN A 1 83 ? 11.778 34.001 39.103 1.00 24.43 83 GLN A N 1
ATOM 521 C CA . GLN A 1 83 ? 11.342 34.282 37.747 1.00 22.76 83 GLN A CA 1
ATOM 522 C C . GLN A 1 83 ? 10.340 35.431 37.750 1.00 21.40 83 GLN A C 1
ATOM 523 O O . GLN A 1 83 ? 10.414 36.341 36.927 1.00 19.51 83 GLN A O 1
ATOM 525 N N . HIS A 1 84 ? 9.407 35.387 38.692 1.00 19.06 84 HIS A N 1
ATOM 526 C CA . HIS A 1 84 ? 8.386 36.419 38.792 1.00 18.68 84 HIS A CA 1
ATOM 527 C C . HIS A 1 84 ? 8.968 37.793 39.122 1.00 17.38 84 HIS A C 1
ATOM 528 O O . HIS A 1 84 ? 8.411 38.820 38.722 1.00 16.48 84 HIS A O 1
ATOM 535 N N . ARG A 1 85 ? 10.095 37.817 39.834 1.00 17.25 85 ARG A N 1
ATOM 536 C CA . ARG A 1 85 ? 10.738 39.080 40.190 1.00 17.15 85 ARG A CA 1
ATOM 537 C C . ARG A 1 85 ? 11.202 39.793 38.927 1.00 16.75 85 ARG A C 1
ATOM 538 O O . ARG A 1 85 ? 10.999 40.997 38.767 1.00 14.04 85 ARG A O 1
ATOM 546 N N . ASN A 1 86 ? 11.821 39.034 38.030 1.00 14.54 86 ASN A N 1
ATOM 547 C CA . ASN A 1 86 ? 12.304 39.579 36.770 1.00 14.98 86 ASN A CA 1
ATOM 548 C C . ASN A 1 86 ? 11.126 40.074 35.926 1.00 14.00 86 ASN A C 1
ATOM 549 O O . ASN A 1 86 ? 11.187 41.146 35.328 1.00 13.67 86 ASN A O 1
ATOM 554 N N . VAL A 1 87 ? 10.051 39.294 35.898 1.00 13.34 87 VAL A N 1
ATOM 555 C CA . VAL A 1 87 ? 8.855 39.656 35.137 1.00 11.29 87 VAL A CA 1
ATOM 556 C C . VAL A 1 87 ? 8.206 40.922 35.691 1.00 11.44 87 VAL A C 1
ATOM 557 O O . VAL A 1 87 ? 7.857 41.835 34.941 1.00 9.43 87 VAL A O 1
ATOM 561 N N . ILE A 1 88 ? 8.038 40.985 37.007 1.00 11.88 88 ILE A N 1
ATOM 562 C CA . ILE A 1 88 ? 7.428 42.160 37.602 1.00 12.12 88 ILE A CA 1
ATOM 563 C C . ILE A 1 88 ? 8.302 43.398 37.423 1.00 13.09 88 ILE A C 1
ATOM 564 O O . ILE A 1 88 ? 7.796 44.468 37.096 1.00 11.85 88 ILE A O 1
ATOM 569 N N . ASN A 1 89 ? 9.609 43.258 37.625 1.00 14.35 89 ASN A N 1
ATOM 570 C CA . ASN A 1 89 ? 10.502 44.395 37.446 1.00 13.70 89 ASN A CA 1
ATOM 571 C C . ASN A 1 89 ? 10.488 44.853 35.989 1.00 14.53 89 ASN A C 1
ATOM 572 O O . ASN A 1 89 ? 10.533 46.051 35.711 1.00 13.53 89 ASN A O 1
ATOM 577 N N . ALA A 1 90 ? 10.421 43.896 35.068 1.00 13.24 90 ALA A N 1
ATOM 578 C CA . ALA A 1 90 ? 10.384 44.205 33.640 1.00 13.98 90 ALA A CA 1
ATOM 579 C C . ALA A 1 90 ? 9.078 44.900 33.280 1.00 13.01 90 ALA A C 1
ATOM 580 O O . ALA A 1 90 ? 9.057 45.820 32.451 1.00 12.28 90 ALA A O 1
ATOM 582 N N . ALA A 1 91 ? 7.987 44.458 33.903 1.00 12.30 91 ALA A N 1
ATOM 583 C CA . ALA A 1 91 ? 6.677 45.044 33.656 1.00 12.21 91 ALA A CA 1
ATOM 584 C C . ALA A 1 91 ? 6.695 46.492 34.141 1.00 11.86 91 ALA A C 1
ATOM 585 O O . ALA A 1 91 ? 6.099 47.378 33.527 1.00 13.90 91 ALA A O 1
ATOM 587 N N . LYS A 1 92 ? 7.384 46.728 35.254 1.00 12.30 92 LYS A N 1
ATOM 588 C CA . LYS A 1 92 ? 7.487 48.074 35.789 1.00 10.61 92 LYS A CA 1
ATOM 589 C C . LYS A 1 92 ? 8.259 48.955 34.817 1.00 10.63 92 LYS A C 1
ATOM 590 O O . LYS A 1 92 ? 7.854 50.072 34.529 1.00 14.84 92 LYS A O 1
ATOM 596 N N . ALA A 1 93 ? 9.370 48.436 34.311 1.00 12.25 93 ALA A N 1
ATOM 597 C CA . ALA A 1 93 ? 10.222 49.187 33.396 1.00 11.35 93 ALA A CA 1
ATOM 598 C C . ALA A 1 93 ? 9.565 49.457 32.045 1.00 13.13 93 ALA A C 1
ATOM 599 O O . ALA A 1 93 ? 9.808 50.494 31.432 1.00 11.93 93 ALA A O 1
ATOM 601 N N . ALA A 1 94 ? 8.734 48.524 31.593 1.00 12.95 94 ALA A N 1
ATOM 602 C CA . ALA A 1 94 ? 8.045 48.650 30.309 1.00 12.85 94 ALA A CA 1
ATOM 603 C C . ALA A 1 94 ? 6.770 49.476 30.384 1.00 13.29 94 ALA A C 1
ATOM 604 O O . ALA A 1 94 ? 6.197 49.845 29.357 1.00 13.74 94 ALA A O 1
ATOM 606 N N . GLY A 1 95 ? 6.303 49.745 31.595 1.00 12.76 95 GLY A N 1
ATOM 607 C CA . GLY A 1 95 ? 5.102 50.541 31.747 1.00 13.37 95 GLY A CA 1
ATOM 608 C C . GLY A 1 95 ? 3.798 49.767 31.735 1.00 13.81 95 GLY A C 1
ATOM 609 O O . GLY A 1 95 ? 2.755 50.318 31.380 1.00 13.19 95 GLY A O 1
ATOM 610 N N . VAL A 1 96 ? 3.849 48.486 32.094 1.00 13.17 96 VAL A N 1
ATOM 611 C CA . VAL A 1 96 ? 2.634 47.680 32.150 1.00 11.47 96 VAL A CA 1
ATOM 612 C C . VAL A 1 96 ? 1.733 48.388 33.154 1.00 11.47 96 VAL A C 1
ATOM 613 O O . VAL A 1 96 ? 2.207 48.847 34.197 1.00 11.19 96 VAL A O 1
ATOM 617 N N . LYS A 1 97 ? 0.447 48.486 32.834 1.00 9.19 97 LYS A N 1
ATOM 618 C CA . LYS A 1 97 ? -0.516 49.189 33.681 1.00 11.28 97 LYS A CA 1
ATOM 619 C C . LYS A 1 97 ? -1.360 48.295 34.587 1.00 12.04 97 LYS A C 1
ATOM 620 O O . LYS A 1 97 ? -1.915 48.757 35.579 1.00 11.20 97 LYS A O 1
ATOM 626 N N . PHE A 1 98 ? -1.473 47.023 34.237 1.00 10.64 98 PHE A N 1
ATOM 627 C CA . PHE A 1 98 ? -2.279 46.104 35.030 1.00 10.43 98 PHE A CA 1
ATOM 628 C C . PHE A 1 98 ? -1.717 44.698 34.950 1.00 11.95 98 PHE A C 1
ATOM 629 O O . PHE A 1 98 ? -1.407 44.201 33.863 1.00 10.09 98 PHE A O 1
ATOM 637 N N . ILE A 1 99 ? -1.567 44.065 36.111 1.00 11.08 99 ILE A N 1
ATOM 638 C CA . ILE A 1 99 ? -1.058 42.706 36.162 1.00 11.49 99 ILE A CA 1
ATOM 639 C C . ILE A 1 99 ? -2.040 41.806 36.901 1.00 12.16 99 ILE A C 1
ATOM 640 O O . ILE A 1 99 ? -2.506 42.142 37.990 1.00 11.72 99 ILE A O 1
ATOM 645 N N . ALA A 1 100 ? -2.381 40.683 36.277 1.00 10.75 100 ALA A N 1
ATOM 646 C CA . ALA A 1 100 ? -3.263 39.696 36.886 1.00 11.64 100 ALA A CA 1
ATOM 647 C C . ALA A 1 100 ? -2.343 38.503 37.099 1.00 11.28 100 ALA A C 1
ATOM 648 O O . ALA A 1 100 ? -1.598 38.110 36.197 1.00 10.97 100 ALA A O 1
ATOM 650 N N . TYR A 1 101 ? -2.387 37.931 38.296 1.00 11.78 101 TYR A N 1
ATOM 651 C CA . TYR A 1 101 ? -1.518 36.819 38.635 1.00 9.18 101 TYR A CA 1
ATOM 652 C C . TYR A 1 101 ? -2.275 35.605 39.147 1.00 8.99 101 TYR A C 1
ATOM 653 O O . TYR A 1 101 ? -3.177 35.736 39.980 1.00 8.44 101 TYR A O 1
ATOM 662 N N . THR A 1 102 ? -1.895 34.425 38.659 1.00 9.65 102 THR A N 1
ATOM 663 C CA . THR A 1 102 ? -2.535 33.190 39.085 1.00 10.42 102 THR A CA 1
ATOM 664 C C . THR A 1 102 ? -1.845 32.722 40.364 1.00 10.87 102 THR A C 1
ATOM 665 O O . THR A 1 102 ? -0.741 32.183 40.335 1.00 11.54 102 THR A O 1
ATOM 669 N N . SER A 1 103 ? -2.517 32.954 41.484 1.00 12.22 103 SER A N 1
ATOM 670 C CA . SER A 1 103 ? -2.007 32.587 42.794 1.00 13.67 103 SER A CA 1
ATOM 671 C C . SER A 1 103 ? -2.699 31.324 43.299 1.00 12.71 103 SER A C 1
ATOM 672 O O . SER A 1 103 ? -3.202 30.517 42.518 1.00 12.16 103 SER A O 1
ATOM 675 N N . LEU A 1 104 ? -2.726 31.166 44.615 1.00 11.80 104 LEU A N 1
ATOM 676 C CA . LEU A 1 104 ? -3.347 30.014 45.246 1.00 10.89 104 LEU A CA 1
ATOM 677 C C . LEU A 1 104 ? -4.458 30.471 46.172 1.00 9.68 104 LEU A C 1
ATOM 678 O O . LEU A 1 104 ? -4.306 31.472 46.879 1.00 12.08 104 LEU A O 1
ATOM 683 N N . LEU A 1 105 ? -5.560 29.726 46.166 1.00 9.64 105 LEU A N 1
ATOM 684 C CA . LEU A 1 105 ? -6.727 29.999 47.001 1.00 10.82 105 LEU A CA 1
ATOM 685 C C . LEU A 1 105 ? -6.289 30.344 48.425 1.00 13.26 105 LEU A C 1
ATOM 686 O O . LEU A 1 105 ? -5.483 29.624 49.015 1.00 13.74 105 LEU A O 1
ATOM 691 N N . HIS A 1 106 ? -6.807 31.450 48.955 1.00 13.61 106 HIS A N 1
ATOM 692 C CA . HIS A 1 106 ? -6.492 31.915 50.312 1.00 14.04 106 HIS A CA 1
ATOM 693 C C . HIS A 1 106 ? -5.011 31.756 50.673 1.00 14.11 106 HIS A C 1
ATOM 694 O O . HIS A 1 106 ? -4.674 31.284 51.758 1.00 15.18 106 HIS A O 1
ATOM 701 N N . ALA A 1 107 ? -4.132 32.184 49.770 1.00 12.58 107 ALA A N 1
ATOM 702 C CA . ALA A 1 107 ? -2.692 32.054 49.956 1.00 12.94 107 ALA A CA 1
ATOM 703 C C . ALA A 1 107 ? -2.107 32.496 51.298 1.00 12.88 107 ALA A C 1
ATOM 704 O O . ALA A 1 107 ? -1.306 31.770 51.878 1.00 14.20 107 ALA A O 1
ATOM 706 N N . ASP A 1 108 ? -2.479 33.679 51.783 1.00 12.80 108 ASP A N 1
ATOM 707 C CA . ASP A 1 108 ? -1.937 34.165 53.053 1.00 13.60 108 ASP A CA 1
ATOM 708 C C . ASP A 1 108 ? -2.233 33.278 54.254 1.00 13.64 108 ASP A C 1
ATOM 709 O O . ASP A 1 108 ? -1.441 33.228 55.193 1.00 15.96 108 ASP A O 1
ATOM 714 N N . THR A 1 109 ? -3.372 32.596 54.234 1.00 13.97 109 THR A N 1
ATOM 715 C CA . THR A 1 109 ? -3.749 31.728 55.348 1.00 15.69 109 THR A CA 1
ATOM 716 C C . THR A 1 109 ? -3.729 30.237 55.011 1.00 16.57 109 THR A C 1
ATOM 717 O O . THR A 1 109 ? -3.948 29.398 55.891 1.00 15.35 109 THR A O 1
ATOM 721 N N . SER A 1 110 ? -3.458 29.903 53.754 1.00 14.71 110 SER A N 1
ATOM 722 C CA . SER A 1 110 ? -3.445 28.501 53.328 1.00 16.01 110 SER A CA 1
ATOM 723 C C . SER A 1 110 ? -2.445 27.583 54.031 1.00 16.94 110 SER A C 1
ATOM 724 O O . SER A 1 110 ? -1.283 27.934 54.219 1.00 17.12 110 SER A O 1
ATOM 727 N N . PRO A 1 111 ? -2.896 26.380 54.417 1.00 19.39 111 PRO A N 1
ATOM 728 C CA . PRO A 1 111 ? -2.050 25.394 55.094 1.00 19.86 111 PRO A CA 1
ATOM 729 C C . PRO A 1 111 ? -1.097 24.710 54.117 1.00 19.84 111 PRO A C 1
ATOM 730 O O . PRO A 1 111 ? -0.128 24.076 54.530 1.00 19.52 111 PRO A O 1
ATOM 734 N N . LEU A 1 112 ? -1.376 24.831 52.820 1.00 18.44 112 LEU A N 1
ATOM 735 C CA . LEU A 1 112 ? -0.529 24.200 51.809 1.00 18.73 112 LEU A CA 1
ATOM 736 C C . LEU A 1 112 ? 0.823 24.869 51.621 1.00 19.23 112 LEU A C 1
ATOM 737 O O 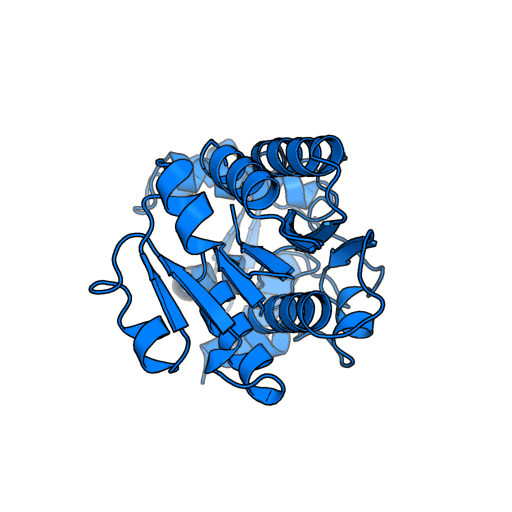. LEU A 1 112 ? 0.920 26.097 51.513 1.00 19.44 112 LEU A O 1
ATOM 742 N N . GLY A 1 113 ? 1.867 24.048 51.573 1.00 17.21 113 GLY A N 1
ATOM 743 C CA . GLY A 1 113 ? 3.209 24.563 51.381 1.00 18.26 113 GLY A CA 1
ATOM 744 C C . GLY A 1 113 ? 3.370 25.279 50.053 1.00 19.22 113 GLY A C 1
ATOM 745 O O . GLY A 1 113 ? 4.287 26.085 49.887 1.00 19.52 113 GLY A O 1
ATOM 746 N N . LEU A 1 114 ? 2.482 24.983 49.105 1.00 19.58 114 LEU A N 1
ATOM 747 C CA . LEU A 1 114 ? 2.529 25.611 47.785 1.00 19.81 114 LEU A CA 1
ATOM 748 C C . LEU A 1 114 ? 2.224 27.100 47.852 1.00 18.20 114 LEU A C 1
ATOM 749 O O . LEU A 1 114 ? 2.516 27.847 46.915 1.00 18.97 114 LEU A O 1
ATOM 754 N N . ALA A 1 115 ? 1.631 27.530 48.959 1.00 17.84 115 ALA A N 1
ATOM 755 C CA . ALA A 1 115 ? 1.294 28.935 49.139 1.00 18.01 115 ALA A CA 1
ATOM 756 C C . ALA A 1 115 ? 2.527 29.827 49.275 1.00 18.43 115 ALA A C 1
ATOM 757 O O . ALA A 1 115 ? 2.507 30.989 48.862 1.00 17.96 115 ALA A O 1
ATOM 759 N N . ASP A 1 116 ? 3.598 29.285 49.854 1.00 19.43 116 ASP A N 1
ATOM 760 C CA . ASP A 1 116 ? 4.828 30.045 50.074 1.00 20.83 116 ASP A CA 1
ATOM 761 C C . ASP A 1 116 ? 5.298 30.862 48.877 1.00 21.43 116 ASP A C 1
ATOM 762 O O . ASP A 1 116 ? 5.442 32.083 48.971 1.00 19.66 116 ASP A O 1
ATOM 767 N N . GLU A 1 117 ? 5.543 30.191 47.756 1.00 20.57 117 GLU A N 1
ATOM 768 C CA . GLU A 1 117 ? 6.011 30.877 46.561 1.00 21.91 117 GLU A CA 1
ATOM 769 C C . GLU A 1 117 ? 5.006 31.891 46.036 1.00 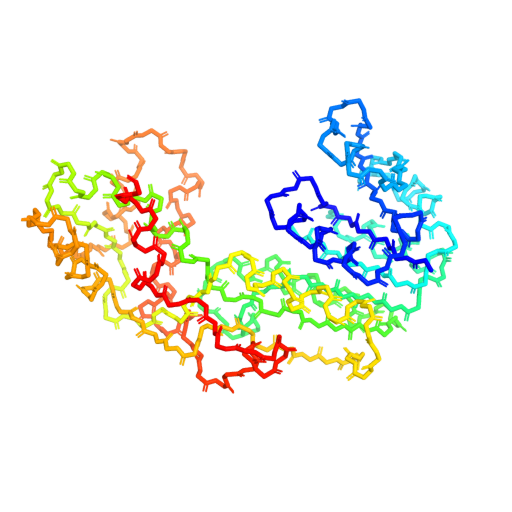18.94 117 GLU A C 1
ATOM 770 O O . GLU A 1 117 ? 5.390 32.950 45.539 1.00 19.61 117 GLU A O 1
ATOM 776 N N . HIS A 1 118 ? 3.721 31.563 46.136 1.00 17.41 118 HIS A N 1
ATOM 777 C CA . HIS A 1 118 ? 2.682 32.473 45.669 1.00 15.57 118 HIS A CA 1
ATOM 778 C C . HIS A 1 118 ? 2.674 33.739 46.517 1.00 17.29 118 HIS A C 1
ATOM 779 O O . HIS A 1 118 ? 2.564 34.844 45.995 1.00 13.61 118 HIS A O 1
ATOM 786 N N . ILE A 1 119 ? 2.796 33.571 47.831 1.00 16.36 119 ILE A N 1
ATOM 787 C CA . ILE A 1 119 ? 2.819 34.714 48.734 1.00 16.79 119 ILE A CA 1
ATOM 788 C C . ILE A 1 119 ? 3.982 35.633 48.364 1.00 17.50 119 ILE A C 1
ATOM 789 O O . ILE A 1 119 ? 3.835 36.854 48.353 1.00 19.88 119 ILE A O 1
ATOM 794 N N . GLU A 1 120 ? 5.134 35.044 48.054 1.00 17.76 120 GLU A N 1
ATOM 795 C CA . GLU A 1 120 ? 6.302 35.829 47.672 1.00 17.03 120 GLU A CA 1
ATOM 796 C C . GLU A 1 120 ? 5.972 36.717 46.471 1.00 15.36 120 GLU A C 1
ATOM 797 O O . GLU A 1 120 ? 6.363 37.878 46.423 1.00 14.09 120 GLU A O 1
ATOM 803 N N . THR A 1 121 ? 5.247 36.160 45.509 1.00 14.33 121 THR A N 1
ATOM 804 C CA . THR A 1 121 ? 4.866 36.902 44.309 1.00 12.90 121 THR A CA 1
ATOM 805 C C . THR A 1 121 ? 3.802 37.951 44.614 1.00 9.67 121 THR A C 1
ATOM 806 O O . THR A 1 121 ? 3.852 39.066 44.096 1.00 10.68 121 THR A O 1
ATOM 810 N N . GLU A 1 122 ? 2.838 37.597 45.459 1.00 9.44 122 GLU A N 1
ATOM 811 C CA . GLU A 1 122 ? 1.792 38.539 45.828 1.00 9.66 122 GLU A CA 1
ATOM 812 C C . GLU A 1 122 ? 2.422 39.750 46.514 1.00 9.03 122 GLU A C 1
ATOM 813 O O . GLU A 1 122 ? 1.971 40.881 46.331 1.00 8.06 122 GLU A O 1
ATOM 819 N N . LYS A 1 123 ? 3.469 39.508 47.297 1.00 12.09 123 LYS A N 1
ATOM 820 C CA . LYS A 1 123 ? 4.170 40.593 47.983 1.00 12.75 123 LYS A CA 1
ATOM 821 C C . LYS A 1 123 ? 4.880 41.488 46.965 1.00 12.46 123 LYS A C 1
ATOM 822 O O . LYS A 1 123 ? 4.880 42.707 47.101 1.00 13.10 123 LYS A O 1
ATOM 824 N N . MET A 1 124 ? 5.491 40.871 45.955 1.00 13.01 124 MET A N 1
ATOM 825 C CA . MET A 1 124 ? 6.195 41.616 44.914 1.00 13.16 124 MET A CA 1
ATOM 826 C C . MET A 1 124 ? 5.217 42.543 44.192 1.00 13.73 124 MET A C 1
ATOM 827 O O . MET A 1 124 ? 5.542 43.692 43.895 1.00 14.48 124 MET A O 1
ATOM 832 N N . LEU A 1 125 ? 4.024 42.030 43.899 1.00 12.71 125 LEU A N 1
ATOM 833 C CA . LEU A 1 125 ? 2.999 42.813 43.215 1.00 11.00 125 LEU A CA 1
ATOM 834 C C . LEU A 1 125 ? 2.534 43.976 44.075 1.00 13.27 125 LEU A C 1
ATOM 835 O O . LEU A 1 125 ? 2.368 45.096 43.588 1.00 11.32 125 LEU A O 1
ATOM 840 N N . ALA A 1 126 ? 2.321 43.703 45.360 1.00 13.28 126 ALA A N 1
ATOM 841 C CA . ALA A 1 126 ? 1.886 44.737 46.290 1.00 14.79 126 ALA A CA 1
ATOM 842 C C . ALA A 1 126 ? 2.894 45.890 46.376 1.00 16.17 126 ALA A C 1
ATOM 843 O O . ALA A 1 126 ? 2.506 47.050 46.531 1.00 17.07 126 ALA A O 1
ATOM 845 N N . ASP A 1 127 ? 4.182 45.570 46.272 1.00 17.32 127 ASP A N 1
ATOM 846 C CA . ASP A 1 127 ? 5.236 46.578 46.356 1.00 18.81 127 ASP A CA 1
ATOM 847 C C . ASP A 1 127 ? 5.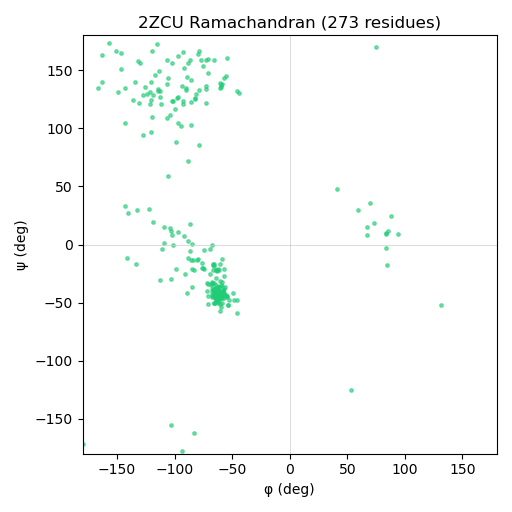601 47.223 45.022 1.00 17.66 127 ASP A C 1
ATOM 848 O O . ASP A 1 127 ? 6.308 48.230 44.995 1.00 14.37 127 ASP A O 1
ATOM 853 N N . SER A 1 128 ? 5.112 46.646 43.927 1.00 16.16 128 SER A N 1
ATOM 854 C CA . SER A 1 128 ? 5.423 47.129 42.582 1.00 15.79 128 SER A CA 1
ATOM 855 C C . SER A 1 128 ? 4.815 48.480 42.213 1.00 15.18 128 SER A C 1
ATOM 856 O O . SER A 1 128 ? 5.338 49.179 41.348 1.00 15.72 128 SER A O 1
ATOM 859 N N . GLY A 1 129 ? 3.708 48.842 42.852 1.00 13.86 129 GLY A N 1
ATOM 860 C CA . GLY A 1 129 ? 3.080 50.108 42.532 1.00 14.68 129 GLY A CA 1
ATOM 861 C C . GLY A 1 129 ? 2.192 49.963 41.315 1.00 14.09 129 GLY A C 1
ATOM 862 O O . GLY A 1 129 ? 1.531 50.913 40.897 1.00 18.71 129 GLY A O 1
ATOM 863 N N . ILE A 1 130 ? 2.183 48.768 40.733 1.00 12.81 130 ILE A N 1
ATOM 864 C CA . ILE A 1 130 ? 1.346 48.505 39.575 1.00 12.28 130 ILE A CA 1
ATOM 865 C C . ILE A 1 130 ? 0.029 47.915 40.039 1.00 12.41 130 ILE A C 1
ATOM 866 O O . ILE A 1 130 ? -0.004 47.039 40.920 1.00 11.17 130 ILE A O 1
ATOM 871 N N . VAL A 1 131 ? -1.056 48.399 39.446 1.00 11.60 131 VAL A N 1
ATOM 872 C CA . VAL A 1 131 ? -2.381 47.903 39.774 1.00 12.47 131 VAL A CA 1
ATOM 873 C C . VAL A 1 131 ? -2.380 46.421 39.426 1.00 12.81 131 VAL A C 1
ATOM 874 O O . VAL A 1 131 ? -1.884 46.021 38.370 1.00 11.28 131 VAL A O 1
ATOM 878 N N . TYR A 1 132 ? -2.908 45.595 40.317 1.00 11.55 132 TYR A N 1
ATOM 879 C CA . TYR A 1 132 ? -2.918 44.170 40.036 1.00 11.89 132 TYR A CA 1
ATOM 880 C C . TYR A 1 132 ? -4.134 43.479 40.614 1.00 10.39 132 TYR A C 1
ATOM 881 O O . TYR A 1 132 ? -4.846 44.027 41.459 1.00 11.42 132 TYR A O 1
ATOM 890 N N . THR A 1 133 ? -4.374 42.267 40.138 1.00 10.75 133 THR A N 1
ATOM 891 C CA . THR A 1 133 ? -5.472 41.462 40.632 1.00 10.97 133 THR A CA 1
ATOM 892 C C . THR A 1 133 ? -4.925 40.068 40.854 1.00 10.65 133 THR A C 1
ATOM 893 O O . THR A 1 133 ? -4.117 39.568 40.067 1.00 11.08 133 THR A O 1
ATOM 897 N N . LEU A 1 134 ? -5.345 39.451 41.947 1.00 9.95 134 LEU A N 1
ATOM 898 C CA . LEU A 1 134 ? -4.900 38.104 42.240 1.00 9.95 134 LEU A CA 1
ATOM 899 C C . LEU A 1 134 ? -5.999 37.110 41.897 1.00 8.57 134 LEU A C 1
ATOM 900 O O . LEU A 1 134 ? -7.122 37.220 42.372 1.00 10.89 134 LEU A O 1
ATOM 905 N N . LEU A 1 135 ? -5.676 36.156 41.036 1.00 7.76 135 LEU A N 1
ATOM 906 C CA . LEU A 1 135 ? -6.613 35.108 40.676 1.00 9.55 135 LEU A CA 1
ATOM 907 C C . LEU A 1 135 ? -6.144 33.967 41.579 1.00 9.88 135 LEU A C 1
ATOM 908 O O . LEU A 1 135 ? -5.290 33.169 41.191 1.00 9.22 135 LEU A O 1
ATOM 913 N N . ARG A 1 136 ? -6.674 33.926 42.797 1.00 7.96 136 ARG A N 1
ATOM 914 C CA . ARG A 1 136 ? -6.303 32.894 43.765 1.00 9.74 136 ARG A CA 1
ATOM 915 C C . ARG A 1 136 ? -7.035 31.597 43.440 1.00 8.56 136 ARG A C 1
ATOM 916 O O . ARG A 1 136 ? -8.101 31.301 43.980 1.00 9.15 136 ARG A O 1
ATOM 924 N N . ASN A 1 137 ? -6.437 30.831 42.536 1.00 9.32 137 ASN A N 1
ATOM 925 C CA . ASN A 1 137 ? -7.016 29.583 42.071 1.00 10.17 137 ASN A CA 1
ATOM 926 C C . ASN A 1 137 ? -6.983 28.427 43.044 1.00 10.63 137 ASN A C 1
ATOM 927 O O . ASN A 1 137 ? -5.973 28.177 43.703 1.00 11.92 137 ASN A O 1
ATOM 932 N N . GLY A 1 138 ? -8.112 27.731 43.114 1.00 13.32 138 GLY A N 1
ATOM 933 C CA . GLY A 1 138 ? -8.227 26.569 43.964 1.00 13.08 138 GLY A CA 1
ATOM 934 C C . GLY A 1 138 ? -7.644 25.394 43.206 1.00 13.98 138 GLY A C 1
ATOM 935 O O . GLY A 1 138 ? -6.904 25.579 42.231 1.00 12.95 138 GLY A O 1
ATOM 936 N N . TRP A 1 139 ? -7.978 24.187 43.639 1.00 11.45 139 TRP A N 1
ATOM 937 C CA . TRP A 1 139 ? -7.453 22.987 43.002 1.00 11.89 139 TRP A CA 1
ATOM 938 C C . TRP A 1 139 ? -8.108 22.662 41.665 1.00 10.09 139 TRP A C 1
ATOM 939 O O . TRP A 1 139 ? -9.251 23.046 41.403 1.00 12.76 139 TRP A O 1
ATOM 950 N N . TYR A 1 140 ? -7.353 21.972 40.817 1.00 12.28 140 TYR A N 1
ATOM 951 C CA . TYR A 1 140 ? -7.848 21.531 39.514 1.00 12.44 140 TYR A CA 1
ATOM 952 C C . TYR A 1 140 ? -8.446 20.157 39.772 1.00 12.34 140 TYR A C 1
ATOM 953 O O . TYR A 1 140 ? -7.820 19.329 40.432 1.00 11.94 140 TYR A O 1
ATOM 962 N N . SER A 1 141 ? -9.644 19.905 39.261 1.00 13.35 141 SER A N 1
ATOM 963 C CA . SER A 1 141 ? -10.250 18.595 39.449 1.00 14.73 141 SER A CA 1
ATOM 964 C C . SER A 1 141 ? -9.287 17.580 38.845 1.00 14.90 141 SER A C 1
ATOM 965 O O . SER A 1 141 ? -9.098 16.480 39.371 1.00 15.13 141 SER A O 1
ATOM 968 N N . GLU A 1 142 ? -8.650 17.986 37.752 1.00 13.85 142 GLU A N 1
ATOM 969 C CA . GLU A 1 142 ? -7.703 17.139 37.047 1.00 15.62 142 GLU A CA 1
ATOM 970 C C . GLU A 1 142 ? -6.551 16.664 37.932 1.00 15.93 142 GLU A C 1
ATOM 971 O O . GLU A 1 142 ? -5.978 15.602 37.692 1.00 17.98 142 GLU A O 1
ATOM 977 N N . ASN A 1 143 ? -6.220 17.440 38.959 1.00 14.25 143 ASN A N 1
ATOM 978 C CA . ASN A 1 143 ? -5.134 17.071 39.864 1.00 16.09 143 ASN A CA 1
ATOM 979 C C . ASN A 1 143 ? -5.408 15.726 40.545 1.00 16.19 143 ASN A C 1
ATOM 980 O O . ASN A 1 143 ? -4.517 14.884 40.663 1.00 17.78 143 ASN A O 1
ATOM 985 N N . TYR A 1 144 ? -6.637 15.522 41.000 1.00 14.89 144 TYR A N 1
ATOM 986 C CA . TYR A 1 144 ? -6.975 14.259 41.645 1.00 15.06 144 TYR A CA 1
ATOM 987 C C . TYR A 1 144 ? -7.359 13.185 40.636 1.00 16.14 144 TYR A C 1
ATOM 988 O O . TYR A 1 144 ? -7.036 12.012 40.816 1.00 17.07 144 TYR A O 1
ATOM 997 N N . LEU A 1 145 ? -8.043 13.580 39.569 1.00 16.56 145 LEU A N 1
ATOM 998 C CA . LEU A 1 145 ? -8.454 12.617 38.553 1.00 15.89 145 LEU A CA 1
ATOM 999 C C . LEU A 1 145 ? -7.266 12.018 37.800 1.00 18.53 145 LEU A C 1
ATOM 1000 O O . LEU A 1 145 ? -7.396 10.989 37.134 1.00 17.18 145 LEU A O 1
ATOM 1005 N N . ALA A 1 146 ? -6.105 12.654 37.903 1.00 19.56 146 ALA A N 1
ATOM 1006 C CA . ALA A 1 146 ? -4.922 12.133 37.232 1.00 20.24 146 ALA A CA 1
ATOM 1007 C C . ALA A 1 146 ? -4.572 10.774 37.837 1.00 20.33 146 ALA A C 1
ATOM 1008 O O . ALA A 1 146 ? -3.912 9.954 37.203 1.00 19.15 146 ALA A O 1
ATOM 1010 N N . SER A 1 147 ? -5.036 10.543 39.062 1.00 21.45 147 SER A N 1
ATOM 1011 C CA . SER A 1 147 ? -4.776 9.294 39.770 1.00 22.93 147 SER A CA 1
ATOM 1012 C C . SER A 1 147 ? -5.959 8.331 39.731 1.00 22.50 147 SER A C 1
ATOM 1013 O O . SER A 1 147 ? -5.884 7.229 40.277 1.00 21.76 147 SER A O 1
ATOM 1016 N N . ALA A 1 148 ? -7.044 8.745 39.086 1.00 22.45 148 ALA A N 1
ATOM 1017 C CA . ALA A 1 148 ? -8.239 7.916 38.988 1.00 21.81 148 ALA A CA 1
ATOM 1018 C C . ALA A 1 148 ? -7.984 6.568 38.312 1.00 22.48 148 ALA A C 1
ATOM 1019 O O . ALA A 1 148 ? -8.495 5.541 38.759 1.00 21.59 148 ALA A O 1
ATOM 1021 N N . PRO A 1 149 ? -7.194 6.552 37.225 1.00 22.47 149 PRO A N 1
ATOM 1022 C CA . PRO A 1 149 ? -6.926 5.278 36.549 1.00 23.58 149 PRO A CA 1
ATOM 1023 C C . PRO A 1 149 ? -6.303 4.242 37.480 1.00 24.37 149 PRO A C 1
ATOM 1024 O O . PRO A 1 149 ? -6.727 3.084 37.504 1.00 25.20 149 PRO A O 1
ATOM 1028 N N . ALA A 1 150 ? -5.301 4.662 38.244 1.00 23.46 150 ALA A N 1
ATOM 1029 C CA . ALA A 1 150 ? -4.629 3.764 39.178 1.00 25.83 150 ALA A CA 1
ATOM 1030 C C . ALA A 1 150 ? -5.601 3.321 40.264 1.00 26.66 150 ALA A C 1
ATOM 1031 O O . ALA A 1 150 ? -5.600 2.160 40.680 1.00 28.14 150 ALA A O 1
ATOM 1033 N N . ALA A 1 151 ? -6.427 4.255 40.722 1.00 25.55 151 ALA A N 1
ATOM 1034 C CA . ALA A 1 151 ? -7.411 3.960 41.755 1.00 25.57 151 ALA A CA 1
ATOM 1035 C C . ALA A 1 151 ? -8.411 2.939 41.231 1.00 25.94 151 ALA A C 1
ATOM 1036 O O . ALA A 1 151 ? -8.870 2.070 41.970 1.00 24.64 151 ALA A O 1
ATOM 1038 N N . LEU A 1 152 ? -8.748 3.056 39.951 1.00 26.79 152 LEU A N 1
ATOM 1039 C CA . LEU A 1 152 ? -9.689 2.141 39.317 1.00 28.89 152 LEU A CA 1
ATOM 1040 C C . LEU A 1 152 ? -9.064 0.766 39.110 1.00 29.24 152 LEU A C 1
ATOM 1041 O O . LEU A 1 152 ? -9.746 -0.258 39.189 1.00 29.75 152 LEU A O 1
ATOM 1046 N N . GLU A 1 153 ? -7.762 0.750 38.850 1.00 29.96 153 GLU A N 1
ATOM 1047 C CA . GLU A 1 153 ? -7.042 -0.497 38.626 1.00 30.04 153 GLU A CA 1
ATOM 1048 C C . GLU A 1 153 ? -6.888 -1.327 39.898 1.00 30.00 153 GLU A C 1
ATOM 1049 O O . GLU A 1 153 ? -6.919 -2.556 39.847 1.00 30.52 153 GLU A O 1
ATOM 1051 N N . HIS A 1 154 ? -6.734 -0.658 41.036 1.00 30.18 154 HIS A N 1
ATOM 1052 C CA . HIS A 1 154 ? -6.557 -1.347 42.309 1.00 29.33 154 HIS A CA 1
ATOM 1053 C C . HIS A 1 154 ? -7.763 -1.239 43.242 1.00 29.05 154 HIS A C 1
ATOM 1054 O O . HIS A 1 154 ? -7.730 -1.750 44.363 1.00 31.01 154 HIS A O 1
ATOM 1056 N N . GLY A 1 155 ? -8.816 -0.569 42.781 1.00 27.33 155 GLY A N 1
ATOM 1057 C CA . GLY A 1 155 ? -10.017 -0.418 43.587 1.00 26.22 155 GLY A CA 1
ATOM 1058 C C . GLY A 1 155 ? -9.846 0.443 44.825 1.00 25.15 155 GLY A C 1
ATOM 1059 O O . GLY A 1 155 ? -10.694 0.432 45.724 1.00 24.40 155 GLY A O 1
ATOM 1060 N N . VAL A 1 156 ? -8.753 1.196 44.876 1.00 24.92 156 VAL A N 1
ATOM 1061 C CA . VAL A 1 156 ? -8.479 2.062 46.015 1.00 22.68 156 VAL A CA 1
ATOM 1062 C C . VAL A 1 156 ? -7.827 3.376 45.598 1.00 22.24 156 VAL A C 1
ATOM 1063 O O . VAL A 1 156 ? -6.908 3.393 44.779 1.00 21.05 156 VAL A O 1
ATOM 1067 N N . PHE A 1 157 ? -8.323 4.475 46.155 1.00 21.14 157 PHE A N 1
ATOM 1068 C CA . PHE A 1 157 ? -7.763 5.790 45.879 1.00 19.78 157 PHE A CA 1
ATOM 1069 C C . PHE A 1 157 ? -7.122 6.201 47.197 1.00 20.03 157 PHE A C 1
ATOM 1070 O O . PHE A 1 157 ? -7.797 6.263 48.226 1.00 19.20 157 PHE A O 1
ATOM 1078 N N . ILE A 1 158 ? -5.819 6.460 47.169 1.00 18.36 158 ILE A N 1
ATOM 1079 C CA . ILE A 1 158 ? -5.108 6.832 48.382 1.00 19.85 158 ILE A CA 1
ATOM 1080 C C . ILE A 1 158 ? -4.837 8.326 48.486 1.00 19.78 158 ILE A C 1
ATOM 1081 O O . ILE A 1 158 ? -4.792 9.041 47.483 1.00 20.60 158 ILE A O 1
ATOM 1086 N N . GLY A 1 159 ? -4.653 8.785 49.717 1.00 19.46 159 GLY A N 1
ATOM 1087 C CA . GLY A 1 159 ? -4.375 10.189 49.949 1.00 20.53 159 GLY A CA 1
ATOM 1088 C C . GLY A 1 159 ? -4.202 10.449 51.428 1.00 20.81 159 GLY A C 1
ATOM 1089 O O . GLY A 1 159 ? -4.152 9.513 52.224 1.00 21.58 159 GLY A O 1
ATOM 1090 N N . ALA A 1 160 ? -4.116 11.722 51.794 1.00 21.36 160 ALA A N 1
ATOM 1091 C CA . ALA A 1 160 ? -3.955 12.115 53.188 1.00 21.97 160 ALA A CA 1
ATOM 1092 C C . ALA A 1 160 ? -4.809 13.353 53.447 1.00 22.12 160 ALA A C 1
ATOM 1093 O O . ALA A 1 160 ? -4.511 14.153 54.335 1.00 22.53 160 ALA A O 1
ATOM 1095 N N . ALA A 1 161 ? -5.875 13.496 52.666 1.00 21.55 161 ALA A N 1
ATOM 1096 C CA . ALA A 1 161 ? -6.776 14.640 52.784 1.00 21.15 161 ALA A CA 1
ATOM 1097 C C . ALA A 1 161 ? -7.885 14.440 53.812 1.00 20.87 161 ALA A C 1
ATOM 1098 O O . ALA A 1 161 ? -8.656 15.360 54.087 1.00 21.18 161 ALA A O 1
ATOM 1100 N N . GLY A 1 162 ? -7.973 13.239 54.374 1.00 20.78 162 GLY A N 1
ATOM 1101 C CA . GLY A 1 162 ? -9.002 12.962 55.361 1.00 21.96 162 GLY A CA 1
ATOM 1102 C C . GLY A 1 162 ? -10.402 13.297 54.878 1.00 22.47 162 GLY A C 1
ATOM 1103 O O . GLY A 1 162 ? -10.841 12.813 53.833 1.00 23.21 162 GLY A O 1
ATOM 1104 N N . ASP A 1 163 ? -11.113 14.117 55.646 1.00 23.60 163 ASP A N 1
ATOM 1105 C CA . ASP A 1 163 ? -12.465 14.524 55.289 1.00 23.74 163 ASP A CA 1
ATOM 1106 C C . ASP A 1 163 ? -12.455 15.950 54.756 1.00 22.61 163 ASP A C 1
ATOM 1107 O O . ASP A 1 163 ? -13.499 16.589 54.651 1.00 25.66 163 ASP A O 1
ATOM 1109 N N . GLY A 1 164 ? -11.271 16.449 54.426 1.00 22.69 164 GLY A N 1
ATOM 1110 C CA . GLY A 1 164 ? -11.167 17.797 53.897 1.00 21.78 164 GLY A CA 1
ATOM 1111 C C . GLY A 1 164 ? -12.034 17.942 52.661 1.00 20.57 164 GLY A C 1
ATOM 1112 O O . GLY A 1 164 ? -12.148 17.003 51.872 1.00 20.98 164 GLY A O 1
ATOM 1113 N N . LYS A 1 165 ? -12.647 19.111 52.491 1.00 19.17 165 LYS A N 1
ATOM 1114 C CA . LYS A 1 165 ? -13.505 19.367 51.341 1.00 18.46 165 LYS A CA 1
ATOM 1115 C C . LYS A 1 165 ? -12.728 20.100 50.256 1.00 19.31 165 LYS A C 1
ATOM 1116 O O . LYS A 1 165 ? -12.119 21.142 50.494 1.00 18.50 165 LYS A O 1
ATOM 1122 N N . ILE A 1 166 ? -12.760 19.541 49.056 1.00 16.43 166 ILE A N 1
ATOM 1123 C CA . ILE A 1 166 ? -12.033 20.108 47.932 1.00 15.91 166 ILE A CA 1
ATOM 1124 C C . ILE A 1 166 ? -12.993 20.778 46.962 1.00 14.08 166 ILE A C 1
ATOM 1125 O O . ILE A 1 166 ? -13.754 20.106 46.274 1.00 12.70 166 ILE A O 1
ATOM 1130 N N . ALA A 1 167 ? -12.965 22.108 46.922 1.00 14.90 167 ALA A N 1
ATOM 1131 C CA . ALA A 1 167 ? -13.831 22.864 46.015 1.00 11.77 167 ALA A CA 1
ATOM 1132 C C . ALA A 1 167 ? -13.088 23.016 44.699 1.00 12.83 167 ALA A C 1
ATOM 1133 O O . ALA A 1 167 ? -12.619 24.107 44.361 1.00 11.45 167 ALA A O 1
ATOM 1135 N N . SER A 1 168 ? -12.974 21.917 43.958 1.00 11.88 168 SER A N 1
ATOM 1136 C CA . SER A 1 168 ? -12.251 21.938 42.696 1.00 11.33 168 SER A CA 1
ATOM 1137 C C . SER A 1 168 ? -13.027 22.512 41.528 1.00 11.64 168 SER A C 1
ATOM 1138 O O . SER A 1 168 ? -14.256 22.628 41.556 1.00 12.81 168 SER A O 1
ATOM 1141 N N . ALA A 1 169 ? -12.277 22.840 40.484 1.00 12.09 169 ALA A N 1
ATOM 1142 C CA . ALA A 1 169 ? -12.828 23.380 39.258 1.00 12.31 169 ALA A CA 1
ATOM 1143 C C . ALA A 1 169 ? -11.861 22.939 38.173 1.00 10.89 169 ALA A C 1
ATOM 1144 O O . ALA A 1 169 ? -10.757 22.485 38.470 1.00 10.87 169 ALA A O 1
ATOM 1146 N N . THR A 1 170 ? -12.265 23.072 36.921 1.00 10.85 170 THR A N 1
ATOM 1147 C CA . THR A 1 170 ? -11.402 22.662 35.823 1.00 10.87 170 THR A CA 1
ATOM 1148 C C . THR A 1 170 ? -10.443 23.768 35.392 1.00 10.93 170 THR A C 1
ATOM 1149 O O . THR A 1 170 ? -10.668 24.942 35.669 1.00 13.05 170 THR A O 1
ATOM 1153 N N . ARG A 1 171 ? -9.358 23.383 34.730 1.00 10.83 171 ARG A N 1
ATOM 1154 C CA . ARG A 1 171 ? -8.410 24.369 34.237 1.00 11.25 171 ARG A CA 1
ATOM 1155 C C . ARG A 1 171 ? -9.190 25.307 33.329 1.00 11.52 171 ARG A C 1
ATOM 1156 O O . ARG A 1 171 ? -8.957 26.513 33.318 1.00 12.57 171 ARG A O 1
ATOM 1164 N N . ALA A 1 172 ? -10.118 24.737 32.561 1.00 11.21 172 ALA A N 1
ATOM 1165 C CA . ALA A 1 172 ? -10.940 25.533 31.651 1.00 12.45 172 ALA A CA 1
ATOM 1166 C C . ALA A 1 172 ? -11.706 26.595 32.424 1.00 12.64 172 ALA A C 1
ATOM 1167 O O . ALA A 1 172 ? -11.831 27.727 31.963 1.00 12.48 172 ALA A O 1
ATOM 1169 N N . ASP A 1 173 ? -12.235 26.228 33.592 1.00 11.53 173 ASP A N 1
ATOM 1170 C CA . ASP A 1 173 ? -12.971 27.192 34.405 1.00 11.12 173 ASP A CA 1
ATOM 1171 C C . ASP A 1 173 ? -12.035 28.297 34.878 1.00 8.01 173 ASP A C 1
ATOM 1172 O O . ASP A 1 173 ? -12.348 29.471 34.745 1.00 9.26 173 ASP A O 1
ATOM 1177 N N . TYR A 1 174 ? -10.896 27.919 35.455 1.00 7.84 174 TYR A N 1
ATOM 1178 C CA . TYR A 1 174 ? -9.946 28.916 35.938 1.00 9.27 174 TYR A CA 1
ATOM 1179 C C . TYR A 1 174 ? -9.426 29.784 34.799 1.00 9.53 174 TYR A C 1
ATOM 1180 O O . TYR A 1 174 ? -9.240 30.989 34.961 1.00 11.37 174 TYR A O 1
ATOM 1189 N N . ALA A 1 175 ? -9.207 29.169 33.642 1.00 10.33 175 ALA A N 1
ATOM 1190 C CA . ALA A 1 175 ? -8.703 29.904 32.480 1.00 10.42 175 ALA A CA 1
ATOM 1191 C C . ALA A 1 175 ? -9.706 30.958 32.010 1.00 10.44 175 ALA A C 1
ATOM 1192 O O . ALA A 1 175 ? -9.317 32.066 31.645 1.00 10.32 175 ALA A O 1
ATOM 1194 N N . ALA A 1 176 ? -10.990 30.609 32.019 1.00 11.15 176 ALA A N 1
ATOM 1195 C CA . ALA A 1 176 ? -12.034 31.534 31.591 1.00 11.44 176 ALA A CA 1
ATOM 1196 C C . ALA A 1 176 ? -12.007 32.736 32.521 1.00 12.48 176 ALA A C 1
ATOM 1197 O O . ALA A 1 176 ? -12.114 33.878 32.075 1.00 11.38 176 ALA A O 1
ATOM 1199 N N . ALA A 1 177 ? -11.855 32.474 33.817 1.00 11.92 177 ALA A N 1
ATOM 1200 C CA . ALA A 1 177 ? -11.806 33.558 34.797 1.00 11.87 177 ALA A CA 1
ATOM 1201 C C . ALA A 1 177 ? -10.626 34.496 34.515 1.00 11.36 177 ALA A C 1
ATOM 1202 O O . ALA A 1 177 ? -10.782 35.717 34.527 1.00 12.22 177 ALA A O 1
ATOM 1204 N N . ALA A 1 178 ? -9.451 33.925 34.269 1.00 10.71 178 ALA A N 1
ATOM 1205 C CA . ALA A 1 178 ? -8.259 34.724 33.987 1.00 10.59 178 ALA A CA 1
ATOM 1206 C C . ALA A 1 178 ? -8.484 35.565 32.737 1.00 11.46 178 ALA A C 1
ATOM 1207 O O . ALA A 1 178 ? -8.138 36.742 32.702 1.00 10.59 178 ALA A O 1
ATOM 1209 N N . ALA A 1 179 ? -9.047 34.942 31.709 1.00 11.02 179 ALA A N 1
ATOM 1210 C CA . ALA A 1 179 ? -9.311 35.639 30.455 1.00 12.38 179 ALA A CA 1
ATOM 1211 C C . ALA A 1 179 ? -10.256 36.815 30.673 1.00 11.44 179 ALA A C 1
ATOM 1212 O O . ALA A 1 179 ? -10.075 37.888 30.096 1.00 12.16 179 ALA A O 1
ATOM 1214 N N . ARG A 1 180 ? -11.271 36.605 31.504 1.00 11.82 180 ARG A N 1
ATOM 1215 C CA . ARG A 1 180 ? -12.250 37.647 31.795 1.00 13.76 180 ARG A CA 1
ATOM 1216 C C . ARG A 1 180 ? -11.576 38.823 32.496 1.00 12.05 180 ARG A C 1
ATOM 1217 O O . ARG A 1 180 ? -11.765 39.985 32.129 1.00 11.39 180 ARG A O 1
ATOM 1225 N N . VAL A 1 181 ? -10.773 38.509 33.503 1.00 9.77 181 VAL A N 1
ATOM 1226 C CA . VAL A 1 181 ? -10.080 39.524 34.284 1.00 11.14 181 VAL A CA 1
ATOM 1227 C C . VAL A 1 181 ? -9.088 40.356 33.488 1.00 11.22 181 VAL A C 1
ATOM 1228 O O . VAL A 1 181 ? -8.983 41.561 33.682 1.00 11.45 181 VAL A O 1
ATOM 1232 N N . ILE A 1 182 ? -8.373 39.712 32.582 1.00 9.61 182 ILE A N 1
ATOM 1233 C CA . ILE A 1 182 ? -7.369 40.408 31.798 1.00 12.39 182 ILE A CA 1
ATOM 1234 C C . ILE A 1 182 ? -7.919 41.094 30.547 1.00 13.82 182 ILE A C 1
ATOM 1235 O O . ILE A 1 182 ? -7.230 41.919 29.949 1.00 16.61 182 ILE A O 1
ATOM 1240 N N . SER A 1 183 ? -9.153 40.777 30.154 1.00 12.96 183 SER A N 1
ATOM 1241 C CA . SER A 1 183 ? -9.715 41.381 28.944 1.00 15.21 183 SER A CA 1
ATOM 1242 C C . SER A 1 183 ? -10.894 42.338 29.107 1.00 16.79 183 SER A C 1
ATOM 1243 O O . SER A 1 183 ? -11.055 43.250 28.300 1.00 18.55 183 SER A O 1
ATOM 1246 N N . GLU A 1 184 ? -11.729 42.140 30.124 1.00 17.79 184 GLU A N 1
ATOM 1247 C CA . GLU A 1 184 ? -12.865 43.035 30.318 1.00 19.43 184 GLU A CA 1
ATOM 1248 C C . GLU A 1 184 ? -12.647 43.959 31.509 1.00 19.25 184 GLU A C 1
ATOM 1249 O O . GLU A 1 184 ? -11.845 43.672 32.395 1.00 16.77 184 GLU A O 1
ATOM 1255 N N . ALA A 1 185 ? -13.371 45.070 31.526 1.00 19.79 185 ALA A N 1
ATOM 1256 C CA . ALA A 1 185 ? -13.232 46.056 32.589 1.00 19.39 185 ALA A CA 1
ATOM 1257 C C . ALA A 1 185 ? -13.913 45.692 33.900 1.00 19.36 185 ALA A C 1
ATOM 1258 O O . ALA A 1 185 ? -14.819 44.856 33.942 1.00 21.04 185 ALA A O 1
ATOM 1260 N N . GLY A 1 186 ? -13.447 46.327 34.972 1.00 17.85 186 GLY A N 1
ATOM 1261 C CA . GLY A 1 186 ? -14.030 46.125 36.286 1.00 18.48 186 GLY A CA 1
ATOM 1262 C C . GLY A 1 186 ? -13.401 45.081 37.181 1.00 15.91 186 GLY A C 1
ATOM 1263 O O . GLY A 1 186 ? -13.948 44.772 38.240 1.00 17.86 186 GLY A O 1
ATOM 1264 N N . HIS A 1 187 ? -12.254 44.546 36.778 1.00 14.52 187 HIS A N 1
ATOM 1265 C CA . HIS A 1 187 ? -11.595 43.515 37.569 1.00 13.41 187 HIS A CA 1
ATOM 1266 C C . HIS A 1 187 ? -10.209 43.877 38.070 1.00 13.40 187 HIS A C 1
ATOM 1267 O O . HIS A 1 187 ? -9.440 42.985 38.428 1.00 13.34 187 HIS A O 1
ATOM 1274 N N . GLU A 1 188 ? -9.882 45.168 38.109 1.00 11.97 188 GLU A N 1
ATOM 1275 C CA . GLU A 1 188 ? -8.562 45.581 38.567 1.00 14.23 188 GLU A CA 1
ATOM 1276 C C . GLU A 1 188 ? -8.499 45.816 40.071 1.00 13.22 188 GLU A C 1
ATOM 1277 O O . GLU A 1 188 ? -9.460 46.295 40.671 1.00 13.65 188 GLU A O 1
ATOM 1283 N N . GLY A 1 189 ? -7.360 45.463 40.663 1.00 13.03 189 GLY A N 1
ATOM 1284 C CA . GLY A 1 189 ? -7.154 45.660 42.092 1.00 13.72 189 GLY A CA 1
ATOM 1285 C C . GLY A 1 189 ? -7.917 44.702 42.985 1.00 12.76 189 GLY A C 1
ATOM 1286 O O . GLY A 1 189 ? -8.076 44.951 44.184 1.00 12.01 189 GLY A O 1
ATOM 1287 N N . LYS A 1 190 ? -8.369 43.593 42.413 1.00 11.77 190 LYS A N 1
ATOM 1288 C CA . LYS A 1 190 ? -9.147 42.611 43.164 1.00 10.83 190 LYS A CA 1
ATOM 1289 C C . LYS A 1 190 ? -8.342 41.428 43.697 1.00 10.02 190 LYS A C 1
ATOM 1290 O O . LYS A 1 190 ? -7.232 41.142 43.259 1.00 10.40 190 LYS A O 1
ATOM 1296 N N . VAL A 1 191 ? -8.928 40.746 44.671 1.00 11.10 191 VAL A N 1
ATOM 1297 C CA . VAL A 1 191 ? -8.326 39.548 45.217 1.00 12.08 191 VAL A CA 1
ATOM 1298 C C . VAL A 1 191 ? -9.458 38.542 45.110 1.00 12.99 191 VAL A C 1
ATOM 1299 O O . VAL A 1 191 ? -10.334 38.478 45.973 1.00 14.62 191 VAL A O 1
ATOM 1303 N N . TYR A 1 192 ? -9.455 37.784 44.014 1.00 12.07 192 TYR A N 1
ATOM 1304 C CA . TYR A 1 192 ? -10.490 36.797 43.757 1.00 11.74 192 TYR A CA 1
ATOM 1305 C C . TYR A 1 192 ? -10.160 35.395 44.265 1.00 10.58 192 TYR A C 1
ATOM 1306 O O . TYR A 1 192 ? -9.157 34.804 43.874 1.00 10.97 192 TYR A O 1
ATOM 1315 N N . GLU A 1 193 ? -11.010 34.875 45.146 1.00 9.59 193 GLU A N 1
ATOM 1316 C CA . GLU A 1 193 ? -10.829 33.529 45.684 1.00 9.64 193 GLU A CA 1
ATOM 1317 C C . GLU A 1 193 ? -11.675 32.638 44.783 1.00 9.69 193 GLU A C 1
ATOM 1318 O O . GLU A 1 193 ? -12.898 32.592 44.906 1.00 10.62 193 GLU A O 1
ATOM 1324 N N . LEU A 1 194 ? -11.003 31.943 43.869 1.00 9.31 194 LEU A N 1
ATOM 1325 C CA . LEU A 1 194 ? -11.662 31.102 42.875 1.00 10.70 194 LEU A CA 1
ATOM 1326 C C . LEU A 1 194 ? -11.650 29.608 43.161 1.00 12.44 194 LEU A C 1
ATOM 1327 O O . LEU A 1 194 ? -10.591 28.999 43.340 1.00 11.94 194 LEU A O 1
ATOM 1332 N N . ALA A 1 195 ? -12.850 29.033 43.201 1.00 14.15 195 ALA A N 1
ATOM 1333 C CA . ALA A 1 195 ? -13.028 27.609 43.469 1.00 14.87 195 ALA A CA 1
ATOM 1334 C C . ALA A 1 195 ? -14.362 27.114 42.916 1.00 15.05 195 ALA A C 1
ATOM 1335 O O . ALA A 1 195 ? -15.184 27.901 42.438 1.00 14.37 195 ALA A O 1
ATOM 1337 N N . GLY A 1 196 ? -14.576 25.804 42.986 1.00 13.53 196 GLY A N 1
ATOM 1338 C CA . GLY A 1 196 ? -15.815 25.241 42.489 1.00 15.83 196 GLY A CA 1
ATOM 1339 C C . GLY A 1 196 ? -17.024 25.687 43.293 1.00 15.00 196 GLY A C 1
ATOM 1340 O O . GLY A 1 196 ? -16.897 26.125 44.440 1.00 14.87 196 GLY A O 1
ATOM 1341 N N . ASP A 1 197 ? -18.198 25.586 42.681 1.00 15.22 197 ASP A N 1
ATOM 1342 C CA . ASP A 1 197 ? -19.443 25.957 43.339 1.00 16.74 197 ASP A CA 1
ATOM 1343 C C . ASP A 1 197 ? -19.731 24.977 44.464 1.00 17.98 197 ASP A C 1
ATOM 1344 O O . ASP A 1 197 ? -20.290 25.347 45.493 1.00 19.10 197 ASP A O 1
ATOM 1349 N N . SER A 1 198 ? -19.358 23.724 44.249 1.00 17.39 198 SER A N 1
ATOM 1350 C CA . SER A 1 198 ? -19.565 22.678 45.244 1.00 19.14 198 SER A CA 1
ATOM 1351 C C . SER A 1 198 ? -18.215 22.100 45.637 1.00 17.75 198 SER A C 1
ATOM 1352 O O . SER A 1 198 ? -17.210 22.342 44.968 1.00 17.63 198 SER A O 1
ATOM 1355 N N . ALA A 1 199 ? -18.194 21.332 46.718 1.00 16.13 199 ALA A N 1
ATOM 1356 C CA . ALA A 1 199 ? -16.956 20.731 47.192 1.00 17.24 199 ALA A CA 1
ATOM 1357 C C . ALA A 1 199 ? -17.158 19.249 47.481 1.00 18.24 199 ALA A C 1
ATOM 1358 O O . ALA A 1 199 ? -18.285 18.798 47.712 1.00 17.38 199 ALA A O 1
ATOM 1360 N N . TRP A 1 200 ? -16.064 18.498 47.468 1.00 16.88 200 TRP A N 1
ATOM 1361 C CA . TRP A 1 200 ? -16.128 17.064 47.701 1.00 17.76 200 TRP A CA 1
ATOM 1362 C C . TRP A 1 200 ? -14.917 16.507 48.431 1.00 17.67 200 TRP A C 1
ATOM 1363 O O . TRP A 1 200 ? -13.806 17.025 48.317 1.00 18.02 200 TRP A O 1
ATOM 1374 N N . THR A 1 201 ? -15.147 15.435 49.183 1.00 18.27 201 THR A N 1
ATOM 1375 C CA . THR A 1 201 ? -14.082 14.769 49.919 1.00 16.21 201 THR A CA 1
ATOM 1376 C C . THR A 1 201 ? -13.554 13.659 49.020 1.00 16.52 201 THR A C 1
ATOM 1377 O O . THR A 1 201 ? -14.195 13.291 48.037 1.00 15.80 201 THR A O 1
ATOM 1381 N N . LEU A 1 202 ? -12.394 13.116 49.358 1.00 17.01 202 LEU A N 1
ATOM 1382 C CA . LEU A 1 202 ? -11.839 12.039 48.558 1.00 18.39 202 LEU A CA 1
ATOM 1383 C C . LEU A 1 202 ? -12.739 10.810 48.680 1.00 18.71 202 LEU A C 1
ATOM 1384 O O . LEU A 1 202 ? -12.737 9.940 47.809 1.00 18.35 202 LEU A O 1
ATOM 1389 N N . THR A 1 203 ? -13.519 10.750 49.758 1.00 19.79 203 THR A N 1
ATOM 1390 C CA . THR A 1 203 ? -14.445 9.641 49.952 1.00 19.72 203 THR A CA 1
ATOM 1391 C C . THR A 1 203 ? -15.523 9.760 48.883 1.00 20.54 203 THR A C 1
ATOM 1392 O O . THR A 1 203 ? -15.884 8.773 48.244 1.00 20.14 203 THR A O 1
ATOM 1396 N N . GLN A 1 204 ? -16.024 10.978 48.686 1.00 19.56 204 GLN A N 1
ATOM 1397 C CA . GLN A 1 204 ? -17.050 11.221 47.678 1.00 19.92 204 GLN A CA 1
ATOM 1398 C C . GLN A 1 204 ? -16.474 11.014 46.281 1.00 19.00 204 GLN A C 1
ATOM 1399 O O . GLN A 1 204 ? -17.171 10.553 45.380 1.00 18.99 204 GLN A O 1
ATOM 1405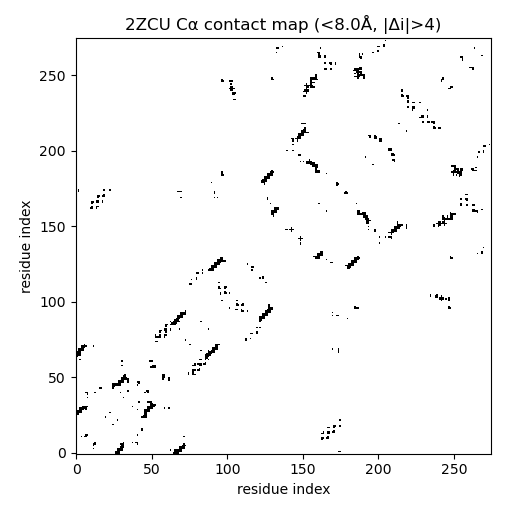 N N . LEU A 1 205 ? -15.197 11.340 46.100 1.00 19.42 205 LEU A N 1
ATOM 1406 C CA . LEU A 1 205 ? -14.566 11.140 44.803 1.00 18.39 205 LEU A CA 1
ATOM 1407 C C . LEU A 1 205 ? -14.613 9.651 44.469 1.00 19.92 205 LEU A C 1
ATOM 1408 O O . LEU A 1 205 ? -15.047 9.257 43.384 1.00 18.75 205 LEU A O 1
ATOM 1413 N N . ALA A 1 206 ? -14.164 8.829 45.412 1.00 20.86 206 ALA A N 1
ATOM 1414 C CA . ALA A 1 206 ? -14.149 7.384 45.218 1.00 21.86 206 ALA A CA 1
ATOM 1415 C C . ALA A 1 206 ? -15.542 6.884 44.850 1.00 22.21 206 ALA A C 1
ATOM 1416 O O . ALA A 1 206 ? -15.699 6.065 43.943 1.00 21.13 206 ALA A O 1
ATOM 1418 N N . ALA A 1 207 ? -16.552 7.390 45.551 1.00 23.11 207 ALA A N 1
ATOM 1419 C CA . ALA A 1 207 ? -17.932 6.992 45.295 1.00 23.15 207 ALA A CA 1
ATOM 1420 C C . ALA A 1 207 ? -18.359 7.386 43.886 1.00 23.74 207 ALA A C 1
ATOM 1421 O O . ALA A 1 207 ? -19.000 6.605 43.181 1.00 24.02 207 ALA A O 1
ATOM 1423 N N . GLU A 1 208 ? -18.001 8.597 43.474 1.00 22.75 208 GLU A N 1
ATOM 1424 C CA . GLU A 1 208 ? -18.354 9.079 42.145 1.00 22.88 208 GLU A CA 1
ATOM 1425 C C . GLU A 1 208 ? -17.656 8.210 41.111 1.00 22.88 208 GLU A C 1
ATOM 1426 O O . GLU A 1 208 ? -18.190 7.942 40.036 1.00 23.29 208 GLU A O 1
ATOM 1432 N N . LEU A 1 209 ? -16.452 7.776 41.461 1.00 22.70 209 LEU A N 1
ATOM 1433 C CA . LEU A 1 209 ? -15.639 6.928 40.606 1.00 23.36 209 LEU A CA 1
ATOM 1434 C C . LEU A 1 209 ? -16.286 5.550 40.469 1.00 23.34 209 LEU A C 1
ATOM 1435 O O . LEU A 1 209 ? -16.349 4.989 39.378 1.00 22.39 209 LEU A O 1
ATOM 1440 N N . THR A 1 210 ? -16.770 5.016 41.584 1.00 25.31 210 THR A N 1
ATOM 1441 C CA . THR A 1 210 ? -17.411 3.704 41.581 1.00 26.63 210 THR A CA 1
ATOM 1442 C C . THR A 1 210 ? -18.702 3.768 40.779 1.00 27.58 210 THR A C 1
ATOM 1443 O O . THR A 1 210 ? -18.979 2.898 39.951 1.00 28.25 210 THR A O 1
ATOM 1447 N N . LYS A 1 211 ? -19.479 4.816 41.032 1.00 27.73 211 LYS A N 1
ATOM 1448 C CA . LYS A 1 211 ? -20.758 5.035 40.366 1.00 28.55 211 LYS A CA 1
ATOM 1449 C C . LYS A 1 211 ? -20.689 5.024 38.841 1.00 28.51 211 LYS A C 1
ATOM 1450 O O . LYS A 1 211 ? -21.448 4.312 38.186 1.00 27.75 211 LYS A O 1
ATOM 1456 N N . GLN A 1 212 ? -19.782 5.815 38.276 1.00 28.22 212 GLN A N 1
ATOM 1457 C CA . GLN A 1 212 ? -19.653 5.896 36.827 1.00 28.92 212 GLN A CA 1
ATOM 1458 C C . GLN A 1 212 ? -18.807 4.805 36.176 1.00 29.48 212 GLN A C 1
ATOM 1459 O O . GLN A 1 212 ? -18.958 4.535 34.986 1.00 29.92 212 GLN A O 1
ATOM 1465 N N . SER A 1 213 ? -17.928 4.173 36.946 1.00 29.35 213 SER A N 1
ATOM 1466 C CA . SER A 1 213 ? -17.066 3.133 36.391 1.00 29.97 213 SER A CA 1
ATOM 1467 C C . SER A 1 213 ? -17.672 1.742 36.508 1.00 31.52 213 SER A C 1
ATOM 1468 O O . SER A 1 213 ? -17.341 0.845 35.730 1.00 31.88 213 SER A O 1
ATOM 1471 N N . GLY A 1 214 ? -18.556 1.569 37.484 1.00 32.52 214 GLY A N 1
ATOM 1472 C CA . GLY A 1 214 ? -19.171 0.274 37.695 1.00 33.32 214 GLY A CA 1
ATOM 1473 C C . GLY A 1 214 ? -18.254 -0.579 38.548 1.00 33.55 214 GLY A C 1
ATOM 1474 O O . GLY A 1 214 ? -18.675 -1.586 39.118 1.00 33.72 214 GLY A O 1
ATOM 1475 N N . LYS A 1 215 ? -16.989 -0.171 38.627 1.00 33.89 215 LYS A N 1
ATOM 1476 C CA . LYS A 1 215 ? -15.994 -0.884 39.417 1.00 33.52 215 LYS A CA 1
ATOM 1477 C C . LYS A 1 215 ? -15.956 -0.286 40.816 1.00 34.32 215 LYS A C 1
ATOM 1478 O O . LYS A 1 215 ? -16.260 0.893 41.004 1.00 35.24 215 LYS A O 1
ATOM 1480 N N . GLN A 1 216 ? -15.582 -1.099 41.797 1.00 33.86 216 GLN A N 1
ATOM 1481 C CA . GLN A 1 216 ? -15.527 -0.633 43.174 1.00 33.05 216 GLN A CA 1
ATOM 1482 C C . GLN A 1 216 ? -14.241 0.136 43.469 1.00 31.90 216 GLN A C 1
ATOM 1483 O O . GLN A 1 216 ? -13.143 -0.333 43.176 1.00 31.02 216 GLN A O 1
ATOM 1489 N N . VAL A 1 217 ? -14.391 1.325 44.043 1.00 29.94 217 VAL A N 1
ATOM 1490 C CA . VAL A 1 217 ? -13.253 2.161 44.404 1.00 28.51 217 VAL A CA 1
ATOM 1491 C C . VAL A 1 217 ? -13.487 2.732 45.796 1.00 27.43 217 VAL A C 1
ATOM 1492 O O . VAL A 1 217 ? -14.504 3.375 46.051 1.00 27.08 217 VAL A O 1
ATOM 1496 N N . THR A 1 218 ? -12.540 2.487 46.693 1.00 26.88 218 THR A N 1
ATOM 1497 C CA . THR A 1 218 ? -12.635 2.961 48.066 1.00 27.37 218 THR A CA 1
ATOM 1498 C C . THR A 1 218 ? -11.505 3.942 48.364 1.00 26.30 218 THR A C 1
ATOM 1499 O O . THR A 1 218 ? -10.404 3.805 47.834 1.00 26.14 218 THR A O 1
ATOM 1503 N N . TYR A 1 219 ? -11.775 4.937 49.201 1.00 26.00 219 TYR A N 1
ATOM 1504 C CA . TYR A 1 219 ? -10.735 5.887 49.562 1.00 24.53 219 TYR A CA 1
ATOM 1505 C C . TYR A 1 219 ? -10.012 5.373 50.797 1.00 24.82 219 TYR A C 1
ATOM 1506 O O . TYR A 1 219 ? -10.641 4.920 51.753 1.00 27.05 219 TYR A O 1
ATOM 1515 N N . GLN A 1 220 ? -8.687 5.434 50.766 1.00 25.12 220 GLN A N 1
ATOM 1516 C CA . GLN A 1 220 ? -7.873 4.989 51.889 1.00 25.47 220 GLN A CA 1
ATOM 1517 C C . GLN A 1 220 ? -7.057 6.176 52.368 1.00 24.45 220 GLN A C 1
ATOM 1518 O O . GLN A 1 220 ? -6.142 6.628 51.680 1.00 24.53 220 GLN A O 1
ATOM 1520 N N . ASN A 1 221 ? -7.399 6.689 53.544 1.00 25.42 221 ASN A N 1
ATOM 1521 C CA . ASN A 1 221 ? -6.685 7.832 54.087 1.00 28.04 221 ASN A CA 1
ATOM 1522 C C . ASN A 1 221 ? -5.400 7.393 54.774 1.00 29.27 221 ASN A C 1
ATOM 1523 O O . ASN A 1 221 ? -5.412 6.539 55.663 1.00 29.58 221 ASN A O 1
ATOM 1528 N N . LEU A 1 222 ? -4.291 7.979 54.343 1.00 29.79 222 LEU A N 1
ATOM 1529 C CA . LEU A 1 222 ? -2.988 7.672 54.906 1.00 30.86 222 LEU A CA 1
ATOM 1530 C C . LEU A 1 222 ? -2.458 8.921 55.590 1.00 32.65 222 LEU A C 1
ATOM 1531 O O . LEU A 1 222 ? -3.055 9.996 55.490 1.00 31.79 222 LEU A O 1
ATOM 1536 N N . SER A 1 223 ? -1.343 8.777 56.295 1.00 33.24 223 SER A N 1
ATOM 1537 C CA . SER A 1 223 ? -0.725 9.913 56.955 1.00 33.85 223 SER A CA 1
ATOM 1538 C C . SER A 1 223 ? 0.218 10.509 55.919 1.00 33.91 223 SER A C 1
ATOM 1539 O O . SER A 1 223 ? 0.635 9.817 54.992 1.00 33.50 223 SER A O 1
ATOM 1542 N N . GLU A 1 224 ? 0.543 11.789 56.063 1.00 34.10 224 GLU A N 1
ATOM 1543 C CA . GLU A 1 224 ? 1.421 12.456 55.109 1.00 34.04 224 GLU A CA 1
ATOM 1544 C C . GLU A 1 224 ? 2.665 11.647 54.746 1.00 33.89 224 GLU A C 1
ATOM 1545 O O . GLU A 1 224 ? 2.985 11.496 53.569 1.00 32.86 224 GLU A O 1
ATOM 1551 N N . ALA A 1 225 ? 3.362 11.120 55.748 1.00 35.22 225 ALA A N 1
ATOM 1552 C CA . ALA A 1 225 ? 4.567 10.340 55.485 1.00 34.96 225 ALA A CA 1
ATOM 1553 C C . ALA A 1 225 ? 4.268 9.069 54.692 1.00 34.97 225 ALA A C 1
ATOM 1554 O O . ALA A 1 225 ? 4.935 8.789 53.699 1.00 34.99 225 ALA A O 1
ATOM 1556 N N . ASP A 1 226 ? 3.270 8.302 55.122 1.00 35.53 226 ASP A N 1
ATOM 1557 C CA . ASP A 1 226 ? 2.916 7.070 54.414 1.00 35.65 226 ASP A CA 1
ATOM 1558 C C . ASP A 1 226 ? 2.473 7.359 52.982 1.00 35.46 226 ASP A C 1
ATOM 1559 O O . ASP A 1 226 ? 2.888 6.676 52.043 1.00 34.50 226 ASP A O 1
ATOM 1564 N N . PHE A 1 227 ? 1.627 8.372 52.817 1.00 34.53 227 PHE A N 1
ATOM 1565 C CA . PHE A 1 227 ? 1.139 8.743 51.495 1.00 34.04 227 PHE A CA 1
ATOM 1566 C C . PHE A 1 227 ? 2.309 9.151 50.610 1.00 34.81 227 PHE A C 1
ATOM 1567 O O . PHE A 1 227 ? 2.398 8.739 49.455 1.00 34.17 227 PHE A O 1
ATOM 1575 N N . ALA A 1 228 ? 3.206 9.963 51.157 1.00 36.15 228 ALA A N 1
ATOM 1576 C CA . ALA A 1 228 ? 4.378 10.402 50.413 1.00 37.96 228 ALA A CA 1
ATOM 1577 C C . ALA A 1 228 ? 5.256 9.181 50.180 1.00 38.99 228 ALA A C 1
ATOM 1578 O O . ALA A 1 228 ? 5.764 8.968 49.081 1.00 39.13 228 ALA A O 1
ATOM 1580 N N . ALA A 1 229 ? 5.418 8.377 51.227 1.00 41.15 229 ALA A N 1
ATOM 1581 C CA . ALA A 1 229 ? 6.228 7.168 51.152 1.00 43.73 229 ALA A CA 1
ATOM 1582 C C . ALA A 1 229 ? 5.560 6.151 50.238 1.00 45.26 229 ALA A C 1
ATOM 1583 O O . ALA A 1 229 ? 6.083 5.057 50.028 1.00 46.50 229 ALA A O 1
ATOM 1585 N N . ALA A 1 230 ? 4.401 6.519 49.702 1.00 46.49 230 ALA A N 1
ATOM 1586 C CA . ALA A 1 230 ? 3.656 5.651 48.798 1.00 47.43 230 ALA A CA 1
ATOM 1587 C C . ALA A 1 230 ? 3.849 6.130 47.365 1.00 48.18 230 ALA A C 1
ATOM 1588 O O . ALA A 1 230 ? 3.818 5.338 46.425 1.00 48.24 230 ALA A O 1
ATOM 1590 N N . LEU A 1 231 ? 4.055 7.434 47.206 1.00 49.12 231 LEU A N 1
ATOM 1591 C CA . LEU A 1 231 ? 4.263 8.026 45.891 1.00 50.11 231 LEU A CA 1
ATOM 1592 C C . LEU A 1 231 ? 5.731 7.923 45.484 1.00 51.12 231 LEU A C 1
ATOM 1593 O O . LEU A 1 231 ? 6.063 7.997 44.303 1.00 51.75 231 LEU A O 1
ATOM 1598 N N . LYS A 1 232 ? 6.604 7.754 46.472 1.00 52.25 232 LYS A N 1
ATOM 1599 C CA . LYS A 1 232 ? 8.038 7.633 46.222 1.00 53.08 232 LYS A CA 1
ATOM 1600 C C . LYS A 1 232 ? 8.403 6.178 45.930 1.00 53.92 232 LYS A C 1
ATOM 1601 O O . LYS A 1 232 ? 9.568 5.786 46.012 1.00 53.90 232 LYS A O 1
ATOM 1607 N N . SER A 1 233 ? 7.391 5.386 45.589 1.00 54.51 233 SER A N 1
ATOM 1608 C CA . SER A 1 233 ? 7.571 3.973 45.279 1.00 54.59 233 SER A CA 1
ATOM 1609 C C . SER A 1 233 ? 6.622 3.584 44.154 1.00 54.67 233 SER A C 1
ATOM 1610 O O . SER A 1 233 ? 6.118 2.462 44.107 1.00 55.10 233 SER A O 1
ATOM 1612 N N . VAL A 1 234 ? 6.378 4.529 43.253 1.00 54.97 234 VAL A N 1
ATOM 1613 C CA . VAL A 1 234 ? 5.493 4.308 42.116 1.00 55.14 234 VAL A CA 1
ATOM 1614 C C . VAL A 1 234 ? 6.084 4.994 40.889 1.00 55.16 234 VAL A C 1
ATOM 1615 O O . VAL A 1 234 ? 5.631 4.782 39.763 1.00 55.33 234 VAL A O 1
ATOM 1619 N N . GLY A 1 235 ? 7.101 5.820 41.120 1.00 55.08 235 GLY A N 1
ATOM 1620 C CA . GLY A 1 235 ? 7.750 6.522 40.029 1.00 54.81 235 GLY A CA 1
ATOM 1621 C C . GLY A 1 235 ? 7.921 8.008 40.279 1.00 54.40 235 GLY A C 1
ATOM 1622 O O . GLY A 1 235 ? 9.022 8.543 40.147 1.00 55.57 235 GLY A O 1
ATOM 1623 N N . LEU A 1 236 ? 6.830 8.674 40.642 1.00 53.81 236 LEU A N 1
ATOM 1624 C CA . LEU A 1 236 ? 6.844 10.110 40.904 1.00 52.20 236 LEU A CA 1
ATOM 1625 C C . LEU A 1 236 ? 8.017 10.543 41.782 1.00 50.82 236 LEU A C 1
ATOM 1626 O O . LEU A 1 236 ? 8.293 9.934 42.816 1.00 50.48 236 LEU A O 1
ATOM 1628 N N . PRO A 1 237 ? 8.727 11.605 41.369 1.00 49.89 237 PRO A N 1
ATOM 1629 C CA . PRO A 1 237 ? 9.876 12.139 42.106 1.00 49.25 237 PRO A CA 1
ATOM 1630 C C . PRO A 1 237 ? 9.538 12.479 43.555 1.00 48.67 237 PRO A C 1
ATOM 1631 O O . PRO A 1 237 ? 8.370 12.653 43.908 1.00 48.62 237 PRO A O 1
ATOM 1635 N N . ASP A 1 238 ? 10.570 12.576 44.385 1.00 47.95 238 ASP A N 1
ATOM 1636 C CA . ASP A 1 238 ? 10.397 12.889 45.797 1.00 47.04 238 ASP A CA 1
ATOM 1637 C C . ASP A 1 238 ? 9.723 14.243 45.991 1.00 46.31 238 ASP A C 1
ATOM 1638 O O . ASP A 1 238 ? 8.707 14.346 46.680 1.00 46.18 238 ASP A O 1
ATOM 1643 N N . GLY A 1 239 ? 10.294 15.277 45.382 1.00 45.37 239 GLY A N 1
ATOM 1644 C CA . GLY A 1 239 ? 9.731 16.609 45.505 1.00 44.07 239 GLY A CA 1
ATOM 1645 C C . GLY A 1 239 ? 8.258 16.633 45.149 1.00 43.25 239 GLY A C 1
ATOM 1646 O O . GLY A 1 239 ? 7.442 17.200 45.878 1.00 43.26 239 GLY A O 1
ATOM 1647 N N . LEU A 1 240 ? 7.916 16.012 44.025 1.00 41.87 240 LEU A N 1
ATOM 1648 C CA . LEU A 1 240 ? 6.535 15.959 43.569 1.00 40.24 240 LEU A CA 1
ATOM 1649 C C . LEU A 1 240 ? 5.682 15.218 44.595 1.00 39.05 240 LEU A C 1
ATOM 1650 O O . LEU A 1 240 ? 4.604 15.682 44.970 1.00 39.39 240 LEU A O 1
ATOM 1655 N N . ALA A 1 241 ? 6.174 14.071 45.051 1.00 36.96 241 ALA A N 1
ATOM 1656 C CA . ALA A 1 241 ? 5.459 13.270 46.034 1.00 34.84 241 ALA A CA 1
ATOM 1657 C C . ALA A 1 241 ? 5.237 14.062 47.319 1.00 33.78 241 ALA A C 1
ATOM 1658 O O . ALA A 1 241 ? 4.138 14.069 47.874 1.00 33.30 241 ALA A O 1
ATOM 1660 N N . ASP A 1 242 ? 6.288 14.726 47.788 1.00 32.41 242 ASP A N 1
ATOM 1661 C CA . ASP A 1 242 ? 6.207 15.521 49.009 1.00 30.93 242 ASP A CA 1
ATOM 1662 C C . ASP A 1 242 ? 5.158 16.627 48.893 1.00 28.71 242 ASP A C 1
ATOM 1663 O O . ASP A 1 242 ? 4.433 16.902 49.846 1.00 27.02 242 ASP A O 1
ATOM 1668 N N . MET A 1 243 ? 5.081 17.261 47.727 1.00 28.24 243 MET A N 1
ATOM 1669 C CA . MET A 1 243 ? 4.104 18.325 47.520 1.00 27.97 243 MET A CA 1
ATOM 1670 C C . MET A 1 243 ? 2.692 17.756 47.579 1.00 27.75 243 MET A C 1
ATOM 1671 O O . MET A 1 243 ? 1.838 18.270 48.298 1.00 27.41 243 MET A O 1
ATOM 1676 N N . LEU A 1 244 ? 2.453 16.690 46.819 1.00 27.49 244 LEU A N 1
ATOM 1677 C CA . LEU A 1 244 ? 1.144 16.048 46.789 1.00 26.33 244 LEU A CA 1
ATOM 1678 C C . LEU A 1 244 ? 0.676 15.669 48.182 1.00 24.92 244 LEU A C 1
ATOM 1679 O O . LEU A 1 244 ? -0.483 15.883 48.537 1.00 23.92 244 LEU A O 1
ATOM 1684 N N . ALA A 1 245 ? 1.582 15.097 48.969 1.00 25.61 245 ALA A N 1
ATOM 1685 C CA . ALA A 1 245 ? 1.256 14.692 50.328 1.00 22.99 245 ALA A CA 1
ATOM 1686 C C . ALA A 1 245 ? 0.957 15.923 51.172 1.00 22.30 245 ALA A C 1
ATOM 1687 O O . ALA A 1 245 ? 0.002 15.937 51.942 1.00 21.29 245 ALA A O 1
ATOM 1689 N N . ASP A 1 246 ? 1.780 16.957 51.022 1.00 22.21 246 ASP A N 1
ATOM 1690 C CA . ASP A 1 246 ? 1.590 18.196 51.769 1.00 21.61 246 ASP A CA 1
ATOM 1691 C C . ASP A 1 246 ? 0.242 18.834 51.430 1.00 19.96 246 ASP A C 1
ATOM 1692 O O . ASP A 1 246 ? -0.461 19.347 52.302 1.00 19.61 246 ASP A O 1
ATOM 1697 N N . SER A 1 247 ? -0.104 18.800 50.149 1.00 21.45 247 SER A N 1
ATOM 1698 C CA . SER A 1 247 ? -1.355 19.371 49.665 1.00 20.03 247 SER A CA 1
ATOM 1699 C C . SER A 1 247 ? -2.563 18.678 50.281 1.00 22.90 247 SER A C 1
ATOM 1700 O O . SER A 1 247 ? -3.483 19.337 50.767 1.00 22.70 247 SER A O 1
ATOM 1703 N N . ASP A 1 248 ? -2.563 17.347 50.261 1.00 22.03 248 ASP A N 1
ATOM 1704 C CA . ASP A 1 248 ? -3.669 16.591 50.836 1.00 22.21 248 ASP A CA 1
ATOM 1705 C C . ASP A 1 248 ? -3.826 16.955 52.308 1.00 22.06 248 ASP A C 1
ATOM 1706 O O . ASP A 1 248 ? -4.944 17.073 52.805 1.00 21.94 248 ASP A O 1
ATOM 1711 N N . VAL A 1 249 ? -2.706 17.138 53.003 1.00 22.38 249 VAL A N 1
ATOM 1712 C CA . VAL A 1 249 ? -2.753 17.514 54.411 1.00 21.81 249 VAL A CA 1
ATOM 1713 C C . VAL A 1 249 ? -3.355 18.910 54.506 1.00 20.88 249 VAL A C 1
ATOM 1714 O O . VAL A 1 249 ? -4.152 19.195 55.398 1.00 20.42 249 VAL A O 1
ATOM 1718 N N . GLY A 1 250 ? -2.968 19.779 53.578 1.00 20.67 250 GLY A N 1
ATOM 1719 C CA . GLY A 1 250 ? -3.512 21.120 53.572 1.00 19.78 250 GLY A CA 1
ATOM 1720 C C . GLY A 1 250 ? -5.012 21.037 53.364 1.00 18.74 250 GLY A C 1
ATOM 1721 O O . GLY A 1 250 ? -5.783 21.765 53.995 1.00 19.84 250 GLY A O 1
ATOM 1722 N N . ALA A 1 251 ? -5.419 20.136 52.473 1.00 18.64 251 ALA A N 1
ATOM 1723 C CA . ALA A 1 251 ? -6.825 19.917 52.158 1.00 18.81 251 ALA A CA 1
ATOM 1724 C C . ALA A 1 251 ? -7.606 19.426 53.372 1.00 19.41 251 ALA A C 1
ATOM 1725 O O . ALA A 1 251 ? -8.735 19.858 53.611 1.00 18.58 251 ALA A O 1
ATOM 1727 N N . SER A 1 252 ? -7.005 18.519 54.135 1.00 21.63 252 SER A N 1
ATOM 1728 C CA . SER A 1 252 ? -7.657 17.972 55.322 1.00 23.35 252 SER A CA 1
ATOM 1729 C C . SER A 1 252 ? -7.964 19.073 56.327 1.00 23.76 252 SER A C 1
ATOM 1730 O O . SER A 1 252 ? -8.780 18.894 57.235 1.00 23.94 252 SER A O 1
ATOM 1733 N N . LYS A 1 253 ? -7.309 20.216 56.156 1.00 23.54 253 LYS A N 1
ATOM 1734 C CA . LYS A 1 253 ? -7.498 21.354 57.045 1.00 23.25 253 LYS A CA 1
ATOM 1735 C C . LYS A 1 253 ? -8.380 22.426 56.410 1.00 23.36 253 LYS A C 1
ATOM 1736 O O . LYS A 1 253 ? -8.492 23.543 56.924 1.00 24.00 253 LYS A O 1
ATOM 1742 N N . GLY A 1 254 ? -9.012 22.074 55.294 1.00 22.14 254 GLY A N 1
ATOM 1743 C CA . GLY A 1 254 ? -9.896 23.001 54.606 1.00 20.65 254 GLY A CA 1
ATOM 1744 C C . GLY A 1 254 ? -9.182 23.956 53.670 1.00 20.73 254 GLY A C 1
ATOM 1745 O O . GLY A 1 254 ? -9.787 24.901 53.156 1.00 19.39 254 GLY A O 1
ATOM 1746 N N . GLY A 1 255 ? -7.897 23.703 53.441 1.00 19.00 255 GLY A N 1
ATOM 1747 C CA . GLY A 1 255 ? -7.107 24.559 52.574 1.00 19.15 255 GLY A CA 1
ATOM 1748 C C . GLY A 1 255 ? -7.572 24.642 51.133 1.00 18.92 255 GLY A C 1
ATOM 1749 O O . GLY A 1 255 ? -7.245 25.603 50.435 1.00 19.25 255 GLY A O 1
ATOM 1750 N N . LEU A 1 256 ? -8.324 23.644 50.678 1.00 16.67 256 LEU A N 1
ATOM 1751 C CA . LEU A 1 256 ? -8.818 23.638 49.309 1.00 17.09 256 LEU A CA 1
ATOM 1752 C C . LEU A 1 256 ? -10.320 23.879 49.248 1.00 17.45 256 LEU A C 1
ATOM 1753 O O . LEU A 1 256 ? -10.956 23.648 48.214 1.00 15.54 256 LEU A O 1
ATOM 1758 N N . PHE A 1 257 ? -10.885 24.357 50.356 1.00 16.73 257 PHE A N 1
ATOM 1759 C CA . PHE A 1 257 ? -12.318 24.638 50.413 1.00 17.71 257 PHE A CA 1
ATOM 1760 C C . PHE A 1 257 ? -12.656 26.130 50.385 1.00 17.91 257 PHE A C 1
ATOM 1761 O O . PHE A 1 257 ? -12.011 26.943 51.043 1.00 16.12 257 PHE A O 1
ATOM 1769 N N . ASP A 1 258 ? -13.694 26.466 49.627 1.00 17.54 258 ASP A N 1
ATOM 1770 C CA . ASP A 1 258 ? -14.170 27.839 49.499 1.00 19.06 258 ASP A CA 1
ATOM 1771 C C . ASP A 1 258 ? -15.578 27.727 48.923 1.00 19.36 258 ASP A C 1
ATOM 1772 O O . ASP A 1 258 ? -15.825 26.891 48.052 1.00 20.09 258 ASP A O 1
ATOM 1777 N N . ASP A 1 259 ? -16.508 28.545 49.407 1.00 19.93 259 ASP A N 1
ATOM 1778 C CA . ASP A 1 259 ? -17.872 28.491 48.896 1.00 21.66 259 ASP A CA 1
ATOM 1779 C C . ASP A 1 259 ? -18.430 29.866 48.557 1.00 22.36 259 ASP A C 1
ATOM 1780 O O . ASP A 1 259 ? -19.638 30.094 48.629 1.00 22.62 259 ASP A O 1
ATOM 1785 N N . SER A 1 260 ? -17.543 30.775 48.165 1.00 21.33 260 SER A N 1
ATOM 1786 C CA . SER A 1 260 ? -17.946 32.127 47.809 1.00 21.35 260 SER A CA 1
ATOM 1787 C C . SER A 1 260 ? -18.595 32.176 46.431 1.00 20.69 260 SER A C 1
ATOM 1788 O O . SER A 1 260 ? -19.309 33.126 46.111 1.00 20.18 260 SER A O 1
ATOM 1791 N N . LYS A 1 261 ? -18.333 31.154 45.620 1.00 18.62 261 LYS A N 1
ATOM 1792 C CA . LYS A 1 261 ? -18.870 31.071 44.266 1.00 19.41 261 LYS A CA 1
ATOM 1793 C C . LYS A 1 261 ? -18.428 32.262 43.420 1.00 17.43 261 LYS A C 1
ATOM 1794 O O . LYS A 1 261 ? -19.134 32.697 42.504 1.00 16.55 261 LYS A O 1
ATOM 1800 N N . THR A 1 262 ? -17.246 32.779 43.741 1.00 17.53 262 THR A N 1
ATOM 1801 C CA . THR A 1 262 ? -16.661 33.906 43.024 1.00 15.13 262 THR A CA 1
ATOM 1802 C C . THR A 1 262 ? -16.347 33.486 41.588 1.00 16.16 262 THR A C 1
ATOM 1803 O O . THR A 1 262 ? -16.533 34.259 40.640 1.00 14.98 262 THR A O 1
ATOM 1807 N N . LEU A 1 263 ? -15.887 32.250 41.429 1.00 15.60 263 LEU A N 1
ATOM 1808 C CA . LEU A 1 263 ? -15.530 31.737 40.109 1.00 15.78 263 LEU A CA 1
ATOM 1809 C C . LEU A 1 263 ? -16.722 31.678 39.150 1.00 14.47 263 LEU A C 1
ATOM 1810 O O . LEU A 1 263 ? -16.625 32.143 38.016 1.00 15.41 263 LEU A O 1
ATOM 1815 N N . SER A 1 264 ? -17.834 31.090 39.586 1.00 14.15 264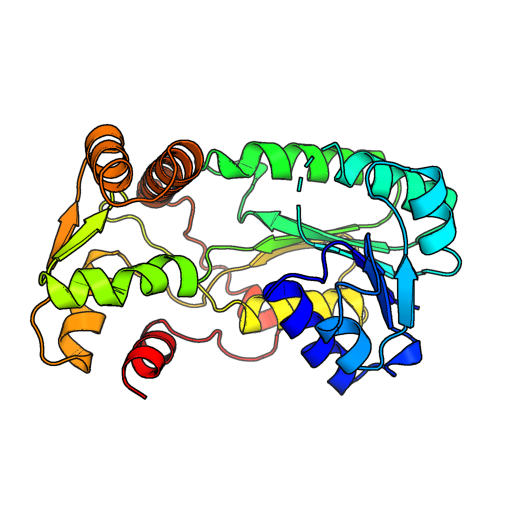 SER A N 1
ATOM 1816 C CA . SER A 1 264 ? -19.005 31.002 38.721 1.00 13.47 264 SER A CA 1
ATOM 1817 C C . SER A 1 264 ? -19.570 32.391 38.435 1.00 14.11 264 SER A C 1
ATOM 1818 O O . SER A 1 264 ? -19.997 32.678 37.319 1.00 16.25 264 SER A O 1
ATOM 1821 N N . LYS A 1 265 ? -19.552 33.266 39.434 1.00 14.79 265 LYS A N 1
ATOM 1822 C CA . LYS A 1 265 ? -20.056 34.619 39.230 1.00 16.53 265 LYS A CA 1
ATOM 1823 C C . LYS A 1 265 ? -19.195 35.305 38.166 1.00 15.43 265 LYS A C 1
ATOM 1824 O O . LYS A 1 265 ? -19.705 35.960 37.252 1.00 16.26 265 LYS A O 1
ATOM 1826 N N . LEU A 1 266 ? -17.885 35.125 38.281 1.00 15.20 266 LEU A N 1
ATOM 1827 C CA . LEU A 1 266 ? -16.934 35.722 37.354 1.00 14.80 266 LEU A CA 1
ATOM 1828 C C . LEU A 1 266 ? -17.069 35.223 35.908 1.00 15.63 266 LEU A C 1
ATOM 1829 O O . LEU A 1 266 ? -17.116 36.024 34.969 1.00 15.59 266 LEU A O 1
ATOM 1834 N N . ILE A 1 267 ? -17.143 33.908 35.727 1.00 15.80 267 ILE A N 1
ATOM 1835 C CA . ILE A 1 267 ? -17.247 33.342 34.383 1.00 15.28 267 ILE A CA 1
ATOM 1836 C C . ILE A 1 267 ? -18.661 33.368 33.787 1.00 15.41 267 ILE A C 1
ATOM 1837 O O . ILE A 1 267 ? -18.837 33.143 32.587 1.00 16.33 267 ILE A O 1
ATOM 1842 N N . GLY A 1 268 ? -19.661 33.635 34.621 1.00 15.99 268 GLY A N 1
ATOM 1843 C CA . GLY A 1 268 ? -21.027 33.722 34.127 1.00 16.44 268 GLY A CA 1
ATOM 1844 C C . GLY A 1 268 ? -21.821 32.435 34.014 1.00 17.39 268 GLY A C 1
ATOM 1845 O O . GLY A 1 268 ? -22.896 32.417 33.416 1.00 17.57 268 GLY A O 1
ATOM 1846 N N . HIS A 1 269 ? -21.307 31.354 34.584 1.00 17.66 269 HIS A N 1
ATOM 1847 C CA . HIS A 1 269 ? -22.011 30.081 34.538 1.00 17.23 269 HIS A CA 1
ATOM 1848 C C . HIS A 1 269 ? -21.437 29.142 35.587 1.00 17.27 269 HIS A C 1
ATOM 1849 O O . HIS A 1 269 ? -20.345 29.373 36.110 1.00 15.81 269 HIS A O 1
ATOM 1856 N N . PRO A 1 270 ? -22.174 28.075 35.918 1.00 17.34 270 PRO A N 1
ATOM 1857 C CA . PRO A 1 270 ? -21.706 27.118 36.919 1.00 17.59 270 PRO A CA 1
ATOM 1858 C C . PRO A 1 270 ? -20.328 26.541 36.597 1.00 16.88 270 PRO A C 1
ATOM 1859 O O . PRO A 1 270 ? -19.982 26.336 35.433 1.00 17.35 270 PRO A O 1
ATOM 1863 N N . THR A 1 271 ? -19.532 26.294 37.629 1.00 16.67 271 THR A N 1
ATOM 1864 C CA . THR A 1 271 ? -18.220 25.707 37.412 1.00 16.02 271 THR A CA 1
ATOM 1865 C C . THR A 1 271 ? -18.483 24.250 37.034 1.00 15.56 271 THR A C 1
ATOM 1866 O O . THR A 1 271 ? -19.554 23.715 37.320 1.00 15.91 271 THR A O 1
ATOM 1870 N N . THR A 1 272 ? -17.523 23.618 36.374 1.00 15.73 272 THR A N 1
ATOM 1871 C CA . THR A 1 272 ? -17.681 22.225 35.956 1.00 15.75 272 THR A CA 1
ATOM 1872 C C . THR A 1 272 ? -17.590 21.300 37.167 1.00 16.65 272 THR A C 1
ATOM 1873 O O . THR A 1 272 ? -16.589 21.298 37.879 1.00 16.99 272 THR A O 1
ATOM 1877 N N . THR A 1 273 ? -18.644 20.521 37.394 1.00 16.01 273 THR A N 1
ATOM 1878 C CA . THR A 1 273 ? -18.698 19.601 38.530 1.00 16.67 273 THR A CA 1
ATOM 1879 C C . THR A 1 273 ? -17.773 18.393 38.415 1.00 15.80 273 THR A C 1
ATOM 1880 O O . THR A 1 273 ? -17.343 18.011 37.325 1.00 16.60 273 THR A O 1
ATOM 1884 N N . LEU A 1 274 ? -17.486 17.788 39.562 1.00 15.08 274 LEU A N 1
ATOM 1885 C CA . LEU A 1 274 ? -16.639 16.609 39.620 1.00 15.82 274 LEU A CA 1
ATOM 1886 C C . LEU A 1 274 ? -17.255 15.529 38.738 1.00 15.36 274 LEU A C 1
ATOM 1887 O O . LEU A 1 274 ? -16.561 14.851 37.990 1.00 15.06 274 LEU A O 1
ATOM 1892 N N . ALA A 1 275 ? -18.572 15.383 38.828 1.00 16.24 275 ALA A N 1
ATOM 1893 C CA . ALA A 1 275 ? -19.277 14.379 38.041 1.00 17.03 275 ALA A CA 1
ATOM 1894 C C . ALA A 1 275 ? -18.977 14.533 36.553 1.00 18.06 275 ALA A C 1
ATOM 1895 O O . ALA A 1 275 ? -18.714 13.551 35.859 1.00 15.79 275 ALA A O 1
ATOM 1897 N N . GLU A 1 276 ? -19.019 15.766 36.063 1.00 19.12 276 GLU A N 1
ATOM 1898 C CA . GLU A 1 276 ? -18.760 16.014 34.653 1.00 21.20 276 GLU A CA 1
ATOM 1899 C C . GLU A 1 276 ? -17.336 15.626 34.281 1.00 19.71 276 GLU A C 1
ATOM 1900 O O . GLU A 1 276 ? -17.100 14.999 33.249 1.00 17.20 276 GLU A O 1
ATOM 1906 N N . SER A 1 277 ? -16.392 16.014 35.129 1.00 17.88 277 SER A N 1
ATOM 1907 C CA . SER A 1 277 ? -14.990 15.716 34.896 1.00 18.06 277 SER A CA 1
ATOM 1908 C C . SER A 1 277 ? -14.754 14.208 34.914 1.00 18.14 277 SER A C 1
ATOM 1909 O O . SER A 1 277 ? -14.019 13.680 34.083 1.00 17.31 277 SER A O 1
ATOM 1912 N N . VAL A 1 278 ? -15.383 13.523 35.865 1.00 18.62 278 VAL A N 1
ATOM 1913 C CA . VAL A 1 278 ? -15.244 12.075 35.990 1.00 19.79 278 VAL A CA 1
ATOM 1914 C C . VAL A 1 278 ? -15.752 11.387 34.730 1.00 21.53 278 VAL A C 1
ATOM 1915 O O . VAL A 1 278 ? -15.187 10.387 34.285 1.00 23.71 278 VAL A O 1
ATOM 1919 N N . SER A 1 279 ? -16.811 11.939 34.149 1.00 23.41 279 SER A N 1
ATOM 1920 C CA . SER A 1 279 ? -17.399 11.387 32.933 1.00 25.31 279 SER A CA 1
ATOM 1921 C C . SER A 1 279 ? -16.390 11.332 31.785 1.00 26.37 279 SER A C 1
ATOM 1922 O O . SER A 1 279 ? -16.453 10.439 30.936 1.00 25.38 279 SER A O 1
ATOM 1925 N N . HIS A 1 280 ? -15.466 12.291 31.761 1.00 28.27 280 HIS A N 1
ATOM 1926 C CA . HIS A 1 280 ? -14.448 12.349 30.718 1.00 31.03 280 HIS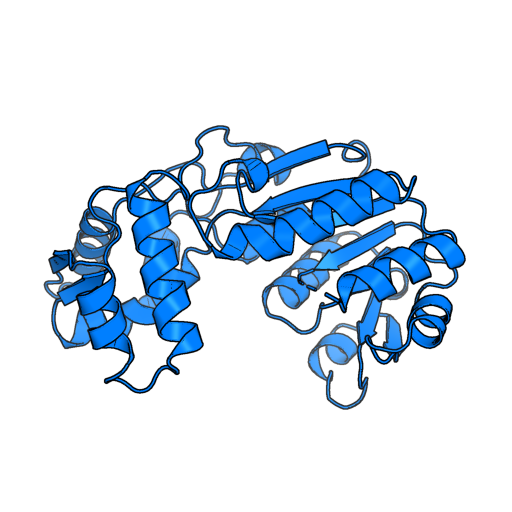 A CA 1
ATOM 1927 C C . HIS A 1 280 ? -13.494 11.165 30.797 1.00 31.93 280 HIS A C 1
ATOM 1928 O O . HIS A 1 280 ? -12.762 10.883 29.847 1.00 33.06 280 HIS A O 1
ATOM 1935 N N . LEU A 1 281 ? -13.495 10.482 31.934 1.00 32.23 281 LEU A N 1
ATOM 1936 C CA . LEU A 1 281 ? -12.626 9.330 32.132 1.00 34.10 281 LEU A CA 1
ATOM 1937 C C . LEU A 1 281 ? -13.119 8.104 31.370 1.00 35.32 281 LEU A C 1
ATOM 1938 O O . LEU A 1 281 ? -12.347 7.188 31.095 1.00 35.83 281 LEU A O 1
ATOM 1943 N N . PHE A 1 282 ? -14.403 8.090 31.026 1.00 36.50 282 PHE A N 1
ATOM 1944 C CA . PHE A 1 282 ? -14.974 6.952 30.315 1.00 38.72 282 PHE A CA 1
ATOM 1945 C C . PHE A 1 282 ? -15.611 7.342 28.986 1.00 40.00 282 PHE A C 1
ATOM 1946 O O . PHE A 1 282 ? -16.567 6.706 28.538 1.00 41.09 282 PHE A O 1
ATOM 1954 N N . ASN A 1 283 ? -15.076 8.383 28.356 1.00 41.49 283 ASN A N 1
ATOM 1955 C CA . ASN A 1 283 ? -15.594 8.859 27.078 1.00 42.52 283 ASN A CA 1
ATOM 1956 C C . ASN A 1 283 ? -15.408 7.821 25.973 1.00 43.49 283 ASN A C 1
ATOM 1957 O O . ASN A 1 283 ? -15.092 6.660 26.238 1.00 44.94 283 ASN A O 1
#

Nearest PDB structures (foldseek):
  2zcu-assembly1_A  TM=1.004E+00  e=4.251E-55  unclassified
  2zcv-assembly1_A  TM=9.929E-01  e=1.148E-49  Escherichia coli
  2vrb-assembly1_A-2  TM=9.599E-01  e=7.250E-28  Citrobacter sp. MY-5
  2vrc-assembly1_C  TM=9.568E-01  e=6.842E-28  Citrobacter sp. MY-5
  2vrc-assembly1_D  TM=9.406E-01  e=3.083E-27  Citrobacter sp. MY-5